Protein AF-A0A7I9A015-F1 (afdb_monomer_lite)

InterPro domains:
  IPR041519 RiboL-PSP-HEPN [PF18735] (14-167)

pLDDT: mean 86.64, std 17.75, range [42.53, 98.62]

Organism: Escherichia coli (NCBI:txid562)

Structure (mmCIF, N/CA/C/O backbone):
data_AF-A0A7I9A015-F1
#
_entry.id   AF-A0A7I9A015-F1
#
loop_
_atom_site.group_PDB
_atom_site.id
_atom_site.type_symbol
_atom_site.label_atom_id
_atom_site.label_alt_id
_atom_site.label_comp_id
_atom_site.label_asym_id
_atom_site.label_entity_id
_atom_site.label_seq_id
_atom_site.pdbx_PDB_ins_code
_atom_site.Cartn_x
_atom_site.Cartn_y
_atom_site.Cartn_z
_atom_site.occupancy
_atom_site.B_iso_or_equiv
_atom_site.auth_seq_id
_atom_site.auth_comp_id
_atom_site.auth_asym_id
_atom_site.auth_atom_id
_atom_site.pdbx_PDB_model_num
ATOM 1 N N . MET A 1 1 ? -5.055 10.927 -12.265 1.00 53.34 1 MET A N 1
ATOM 2 C CA . MET A 1 1 ? -5.965 10.014 -11.532 1.00 53.34 1 MET A CA 1
ATOM 3 C C . MET A 1 1 ? -6.222 10.608 -10.150 1.00 53.34 1 MET A C 1
ATOM 5 O O . MET A 1 1 ? -5.264 11.050 -9.531 1.00 53.34 1 MET A O 1
ATOM 9 N N . ALA A 1 2 ? -7.473 10.705 -9.689 1.00 67.75 2 ALA A N 1
ATOM 10 C CA . ALA A 1 2 ? -7.774 11.237 -8.356 1.00 67.75 2 ALA A CA 1
ATOM 11 C C . ALA A 1 2 ? -7.868 10.085 -7.348 1.00 67.75 2 ALA A C 1
ATOM 13 O O . ALA A 1 2 ? -8.692 9.187 -7.517 1.00 67.75 2 ALA A O 1
ATOM 14 N N . PHE A 1 3 ? -7.020 10.094 -6.317 1.00 80.94 3 PHE A N 1
ATOM 15 C CA . PHE A 1 3 ? -7.082 9.097 -5.253 1.00 80.94 3 PHE A CA 1
ATOM 16 C C . PHE A 1 3 ? -8.016 9.559 -4.131 1.00 80.94 3 PHE A C 1
ATOM 18 O O . PHE A 1 3 ? -7.815 10.636 -3.570 1.00 80.94 3 PHE A O 1
ATOM 25 N N . ASN A 1 4 ? -8.994 8.726 -3.770 1.00 90.56 4 ASN A N 1
ATOM 26 C CA . ASN A 1 4 ? -9.879 8.959 -2.630 1.00 90.56 4 ASN A CA 1
ATOM 27 C C . ASN A 1 4 ? -9.283 8.353 -1.348 1.00 90.56 4 ASN A C 1
ATOM 29 O O . ASN A 1 4 ? -9.811 7.381 -0.818 1.00 90.56 4 ASN A O 1
ATOM 33 N N . ILE A 1 5 ? -8.123 8.872 -0.936 1.00 95.38 5 ILE A N 1
ATOM 34 C CA . ILE A 1 5 ? -7.474 8.541 0.341 1.00 95.38 5 ILE A CA 1
ATOM 35 C C . ILE A 1 5 ? -7.550 9.775 1.237 1.00 95.38 5 ILE A C 1
ATOM 37 O O . ILE A 1 5 ? -7.219 10.877 0.784 1.00 95.38 5 ILE A O 1
ATOM 41 N N . VAL A 1 6 ? -8.006 9.593 2.474 1.00 95.81 6 VAL A N 1
ATOM 42 C CA . VAL A 1 6 ? -8.242 10.663 3.454 1.00 95.81 6 VAL A CA 1
ATOM 43 C C . VAL A 1 6 ? -7.012 10.888 4.329 1.00 95.81 6 VAL A C 1
ATOM 45 O O . VAL A 1 6 ? -6.643 12.037 4.567 1.00 95.81 6 VAL A O 1
ATOM 48 N N . ASN A 1 7 ? -6.335 9.824 4.765 1.00 97.25 7 ASN A N 1
ATOM 49 C CA . ASN A 1 7 ? -5.098 9.929 5.527 1.00 97.25 7 ASN A CA 1
ATOM 50 C C . ASN A 1 7 ? -4.017 10.638 4.692 1.00 97.25 7 ASN A C 1
ATOM 52 O O . ASN A 1 7 ? -3.531 10.117 3.684 1.00 97.25 7 ASN A O 1
ATOM 56 N N . ASN A 1 8 ? -3.625 11.836 5.133 1.00 97.12 8 ASN A N 1
ATOM 57 C CA . ASN A 1 8 ? -2.712 12.704 4.389 1.00 97.12 8 ASN A CA 1
ATOM 58 C C . ASN A 1 8 ? -1.319 12.088 4.206 1.00 97.12 8 ASN A C 1
ATOM 60 O O . ASN A 1 8 ? -0.742 12.208 3.128 1.00 97.12 8 ASN A O 1
ATOM 64 N N . ASN A 1 9 ? -0.791 11.396 5.218 1.00 97.75 9 ASN A N 1
ATOM 65 C CA . ASN A 1 9 ? 0.533 10.773 5.159 1.00 97.75 9 ASN A CA 1
ATOM 66 C C . ASN A 1 9 ? 0.570 9.660 4.099 1.00 97.75 9 ASN A C 1
ATOM 68 O O . ASN A 1 9 ? 1.441 9.641 3.225 1.00 97.75 9 ASN A O 1
ATOM 72 N N . ALA A 1 10 ? -0.427 8.774 4.120 1.00 98.00 10 ALA A N 1
ATOM 73 C CA . ALA A 1 10 ? -0.588 7.714 3.132 1.00 98.00 10 ALA A CA 1
ATOM 74 C C . ALA A 1 10 ? -0.835 8.275 1.722 1.00 98.00 10 ALA A C 1
ATOM 76 O O . ALA A 1 10 ? -0.231 7.806 0.753 1.00 98.00 10 ALA A O 1
ATOM 77 N N . LYS A 1 11 ? -1.689 9.300 1.603 1.00 98.19 11 LYS A N 1
ATOM 78 C CA . LYS A 1 11 ? -1.995 9.976 0.336 1.00 98.19 11 LYS A CA 1
ATOM 79 C C . LYS A 1 11 ? -0.752 10.611 -0.284 1.00 98.19 11 LYS A C 1
ATOM 81 O O . LYS A 1 11 ? -0.493 10.388 -1.465 1.00 98.19 11 LYS A O 1
ATOM 86 N N . ASN A 1 12 ? 0.016 11.367 0.498 1.00 98.06 12 ASN A N 1
ATOM 87 C CA . ASN A 1 12 ? 1.230 12.033 0.029 1.00 98.06 12 ASN A CA 1
ATOM 88 C C . ASN A 1 12 ? 2.269 11.006 -0.436 1.00 98.06 12 ASN A C 1
ATOM 90 O O . ASN A 1 12 ? 2.756 11.107 -1.557 1.00 98.06 12 ASN A O 1
ATOM 94 N N . SER A 1 13 ? 2.502 9.951 0.354 1.00 98.38 13 SER A N 1
ATOM 95 C CA . SER A 1 13 ? 3.422 8.866 -0.016 1.00 98.38 13 SER A CA 1
ATOM 96 C C . SER A 1 13 ? 3.039 8.188 -1.341 1.00 98.38 13 SER A C 1
ATOM 98 O O . SER A 1 13 ? 3.902 7.914 -2.179 1.00 98.38 13 SER A O 1
ATOM 100 N N . ILE A 1 14 ? 1.738 7.973 -1.577 1.00 98.56 14 ILE A N 1
ATOM 101 C CA . ILE A 1 14 ? 1.218 7.413 -2.835 1.00 98.56 14 ILE A CA 1
ATOM 102 C C . ILE A 1 14 ? 1.401 8.375 -4.008 1.00 98.56 14 ILE A C 1
ATOM 104 O O . ILE A 1 14 ? 1.831 7.944 -5.078 1.00 98.56 14 ILE A O 1
ATOM 108 N N . ILE A 1 15 ? 1.096 9.661 -3.823 1.00 98.25 15 ILE A N 1
ATOM 109 C CA . ILE A 1 15 ? 1.261 10.684 -4.863 1.00 98.25 15 ILE A CA 1
ATOM 110 C C . ILE A 1 15 ? 2.732 10.820 -5.260 1.00 98.25 15 ILE A C 1
ATOM 112 O O . ILE A 1 15 ? 3.036 10.889 -6.449 1.00 98.25 15 ILE A O 1
ATOM 116 N N . ASP A 1 16 ? 3.641 10.836 -4.290 1.00 98.44 16 ASP A N 1
ATOM 117 C CA . ASP A 1 16 ? 5.071 10.962 -4.562 1.00 98.44 16 ASP A CA 1
ATOM 118 C C . ASP A 1 16 ? 5.603 9.724 -5.285 1.00 98.44 16 ASP A C 1
ATOM 120 O O . ASP A 1 16 ? 6.266 9.848 -6.313 1.00 98.44 16 ASP A O 1
ATOM 124 N N . CYS A 1 17 ? 5.199 8.528 -4.845 1.00 98.62 17 CYS A N 1
ATOM 125 C CA . CYS A 1 17 ? 5.517 7.289 -5.548 1.00 98.62 17 CYS A CA 1
ATOM 126 C C . CYS A 1 17 ? 4.980 7.284 -6.989 1.00 98.62 17 CYS A C 1
ATOM 128 O O . CYS A 1 17 ? 5.676 6.823 -7.889 1.00 98.62 17 CYS A O 1
ATOM 130 N N . LEU A 1 18 ? 3.769 7.800 -7.233 1.00 98.38 18 LEU A N 1
ATOM 131 C CA . LEU A 1 18 ? 3.208 7.891 -8.583 1.00 98.38 18 LEU A CA 1
ATOM 132 C C . LEU A 1 18 ? 4.039 8.823 -9.475 1.00 98.38 18 LEU A C 1
ATOM 134 O O . LEU A 1 18 ? 4.402 8.431 -10.579 1.00 98.38 18 LEU A O 1
ATOM 138 N N . LYS A 1 19 ? 4.390 10.019 -8.987 1.00 98.25 19 LYS A N 1
ATOM 139 C CA . LYS A 1 19 ? 5.242 10.964 -9.730 1.00 98.25 19 LYS A CA 1
ATOM 140 C C . LYS A 1 19 ? 6.605 10.356 -10.063 1.00 98.25 19 LYS A C 1
ATOM 142 O O . LYS A 1 19 ? 7.132 10.570 -11.153 1.00 98.25 19 LYS A O 1
ATOM 147 N N . GLU A 1 20 ? 7.181 9.602 -9.127 1.00 98.31 20 GLU A N 1
ATOM 148 C CA . GLU A 1 20 ? 8.431 8.878 -9.356 1.00 98.31 20 GLU A CA 1
ATOM 149 C C . GLU A 1 20 ? 8.275 7.823 -10.460 1.00 98.31 20 GLU A C 1
ATOM 151 O O . GLU A 1 20 ? 9.116 7.762 -11.355 1.00 98.31 20 GLU A O 1
ATOM 156 N N . LEU A 1 21 ? 7.191 7.037 -10.455 1.00 98.44 21 LEU A N 1
ATOM 157 C CA . LEU A 1 21 ? 6.915 6.072 -11.524 1.00 98.44 21 LEU A CA 1
ATOM 158 C C . LEU A 1 21 ? 6.724 6.753 -12.885 1.00 98.44 21 LEU A C 1
ATOM 160 O O . LEU A 1 21 ? 7.347 6.331 -13.851 1.00 98.44 21 LEU A O 1
ATOM 164 N N . GLU A 1 22 ? 5.941 7.829 -12.965 1.00 98.00 22 GLU A N 1
ATOM 165 C CA . GLU A 1 22 ? 5.740 8.599 -14.206 1.00 98.00 22 GLU A CA 1
ATOM 166 C C . GLU A 1 22 ? 7.061 9.180 -14.747 1.00 98.00 22 GLU A C 1
ATOM 168 O O . GLU A 1 22 ? 7.267 9.288 -15.956 1.00 98.00 22 GLU A O 1
ATOM 173 N N . SER A 1 23 ? 7.983 9.561 -13.860 1.00 97.75 23 SER A N 1
ATOM 174 C CA . SER A 1 23 ? 9.328 10.002 -14.246 1.00 97.75 23 SER A CA 1
ATOM 175 C C . SER A 1 23 ? 10.167 8.844 -14.796 1.00 97.75 23 SER A C 1
ATOM 177 O O . SER A 1 23 ? 10.809 8.975 -15.839 1.00 97.75 23 SER A O 1
ATOM 179 N N . ILE A 1 24 ? 10.127 7.686 -14.129 1.00 97.06 24 ILE A N 1
ATOM 180 C CA . ILE A 1 24 ? 10.839 6.476 -14.557 1.00 97.06 24 ILE A CA 1
ATOM 181 C C . ILE A 1 24 ? 10.333 5.986 -15.916 1.00 97.06 24 ILE A C 1
ATOM 183 O O . ILE A 1 24 ? 11.145 5.610 -16.758 1.00 97.06 24 ILE A O 1
ATOM 187 N N . GLU A 1 25 ? 9.024 6.021 -16.147 1.00 96.44 25 GLU A N 1
ATOM 188 C CA . GLU A 1 25 ? 8.410 5.653 -17.424 1.00 96.44 25 GLU A CA 1
ATOM 189 C C . GLU A 1 25 ? 9.024 6.456 -18.580 1.00 96.44 25 GLU A C 1
ATOM 191 O O . GLU A 1 25 ? 9.577 5.876 -19.515 1.00 96.44 25 GLU A O 1
ATOM 196 N N . LYS A 1 26 ? 9.088 7.786 -18.437 1.00 95.38 26 LYS A N 1
ATOM 197 C CA . LYS A 1 26 ? 9.716 8.686 -19.421 1.00 95.38 26 LYS A CA 1
ATOM 198 C C . LYS A 1 26 ? 11.202 8.388 -19.638 1.00 95.38 26 LYS A C 1
ATOM 200 O O . LYS A 1 26 ? 11.704 8.475 -20.763 1.00 95.38 26 LYS A O 1
ATOM 205 N N . MET A 1 27 ? 11.932 8.034 -18.575 1.00 94.44 27 MET A N 1
ATOM 206 C CA . MET A 1 27 ? 13.343 7.635 -18.681 1.00 94.44 27 MET A CA 1
ATOM 207 C C . MET A 1 27 ? 13.506 6.327 -19.464 1.00 94.44 27 MET A C 1
ATOM 209 O O . MET A 1 27 ? 14.434 6.208 -20.269 1.00 94.44 27 MET A O 1
ATOM 213 N N . ILE A 1 28 ? 12.616 5.354 -19.249 1.00 93.69 28 ILE A N 1
ATOM 214 C CA . ILE A 1 28 ? 12.611 4.067 -19.956 1.00 93.69 28 ILE A CA 1
ATOM 215 C C . ILE A 1 28 ? 12.301 4.274 -21.441 1.00 93.69 28 ILE A C 1
ATOM 217 O O . ILE A 1 28 ? 13.031 3.751 -22.286 1.00 93.69 28 ILE A O 1
ATOM 221 N N . GLU A 1 29 ? 11.280 5.073 -21.759 1.00 91.88 29 GLU A N 1
ATOM 222 C CA . GLU A 1 29 ? 10.913 5.430 -23.136 1.00 91.88 29 GLU A CA 1
ATOM 223 C C . GLU A 1 29 ? 12.080 6.089 -23.881 1.00 91.88 29 GLU A C 1
ATOM 225 O O . GLU A 1 29 ? 12.366 5.740 -25.025 1.00 91.88 29 GLU A O 1
ATOM 230 N N . SER A 1 30 ? 12.814 6.978 -23.203 1.00 89.88 30 SER A N 1
ATOM 231 C CA . SER A 1 30 ? 13.965 7.685 -23.779 1.00 89.88 30 SER A CA 1
ATOM 232 C C . SER A 1 30 ? 15.213 6.805 -23.945 1.00 89.88 30 SER A C 1
ATOM 234 O O . SER A 1 30 ? 16.023 7.049 -24.836 1.00 89.88 30 SER A O 1
ATOM 236 N N . SER A 1 31 ? 15.404 5.796 -23.087 1.00 82.94 31 SER A N 1
ATOM 237 C CA . SER A 1 31 ? 16.626 4.969 -23.060 1.00 82.94 31 SER A CA 1
ATOM 238 C C . SER A 1 31 ? 16.560 3.738 -23.971 1.00 82.94 31 SER A C 1
ATOM 240 O O . SER A 1 31 ? 17.590 3.135 -24.266 1.00 82.94 31 SER A O 1
ATOM 242 N N . GLY A 1 32 ? 15.362 3.333 -24.396 1.00 76.94 32 GLY A N 1
ATOM 243 C CA . GLY A 1 32 ? 15.125 2.077 -25.104 1.00 76.94 32 GLY A CA 1
ATOM 244 C C . GLY A 1 32 ? 14.979 0.876 -24.145 1.00 76.94 32 GLY A C 1
ATOM 245 O O . GLY A 1 32 ? 15.756 0.726 -23.194 1.00 76.94 32 GLY A O 1
ATOM 246 N N . PRO A 1 33 ? 14.013 -0.032 -24.393 1.00 69.75 33 PRO A N 1
ATOM 247 C CA . PRO A 1 33 ? 13.521 -1.007 -23.407 1.00 69.75 33 PRO A CA 1
ATOM 248 C C . PRO A 1 33 ? 14.510 -2.126 -23.043 1.00 69.75 33 PRO A C 1
ATOM 250 O O . PRO A 1 33 ? 14.330 -2.811 -22.038 1.00 69.75 33 PRO A O 1
ATOM 253 N N . THR A 1 34 ? 15.553 -2.345 -23.846 1.00 74.75 34 THR A N 1
ATOM 254 C CA . THR A 1 34 ? 16.508 -3.456 -23.676 1.00 74.75 34 THR A CA 1
ATOM 255 C C . THR A 1 34 ? 17.760 -3.075 -22.888 1.00 74.75 34 THR A C 1
ATOM 257 O O . THR A 1 34 ? 18.610 -3.927 -22.618 1.00 74.75 34 THR A O 1
ATOM 260 N N . THR A 1 35 ? 17.888 -1.808 -22.497 1.00 84.19 35 THR A N 1
ATOM 261 C CA . THR A 1 35 ? 19.073 -1.313 -21.799 1.00 84.19 35 THR A CA 1
ATOM 262 C C . THR A 1 35 ? 19.134 -1.806 -20.352 1.00 84.19 35 THR A C 1
ATOM 264 O O . THR A 1 35 ? 18.125 -2.015 -19.676 1.00 84.19 35 THR A O 1
ATOM 267 N N . THR A 1 36 ? 20.349 -1.985 -19.828 1.00 87.44 36 THR A N 1
ATOM 268 C CA . THR A 1 36 ? 20.557 -2.417 -18.434 1.00 87.44 36 THR A CA 1
ATOM 269 C C . THR A 1 36 ? 19.952 -1.433 -17.430 1.00 87.44 36 THR A C 1
ATOM 271 O O . THR A 1 36 ? 19.498 -1.855 -16.366 1.00 87.44 36 THR A O 1
ATOM 274 N N . ILE A 1 37 ? 19.872 -0.143 -17.780 1.00 89.94 37 ILE A N 1
ATOM 275 C CA . ILE A 1 37 ? 19.255 0.875 -16.927 1.00 89.94 37 ILE A CA 1
ATOM 276 C C . ILE A 1 37 ? 17.769 0.584 -16.673 1.00 89.94 37 ILE A C 1
ATOM 278 O O . ILE A 1 37 ? 17.330 0.684 -15.530 1.00 89.94 37 ILE A O 1
ATOM 282 N N . VAL A 1 38 ? 17.025 0.087 -17.671 1.00 91.75 38 VAL A N 1
ATOM 283 C CA . VAL A 1 38 ? 15.613 -0.312 -17.509 1.00 91.75 38 VAL A CA 1
ATOM 284 C C . VAL A 1 38 ? 15.475 -1.399 -16.445 1.00 91.75 38 VAL A C 1
ATOM 286 O O . VAL A 1 38 ? 14.555 -1.348 -15.632 1.00 91.75 38 VAL A O 1
ATOM 289 N N . LYS A 1 39 ? 16.418 -2.350 -16.373 1.00 91.50 39 LYS A N 1
ATOM 290 C CA . LYS A 1 39 ? 16.404 -3.405 -15.344 1.00 91.50 39 LYS A CA 1
ATOM 291 C C . LYS A 1 39 ? 16.586 -2.832 -13.939 1.00 91.50 39 LYS A C 1
ATOM 293 O O . LYS A 1 39 ? 15.920 -3.287 -13.011 1.00 91.50 39 LYS A O 1
ATOM 298 N N . TYR A 1 40 ? 17.476 -1.856 -13.767 1.00 93.75 40 TYR A N 1
ATOM 299 C CA . TYR A 1 40 ? 17.694 -1.210 -12.469 1.00 93.75 40 TYR A CA 1
ATOM 300 C C . TYR A 1 40 ? 16.500 -0.360 -12.049 1.00 93.75 40 TYR A C 1
ATOM 302 O O . TYR A 1 40 ? 16.039 -0.499 -10.919 1.00 93.75 40 TYR A O 1
ATOM 310 N N . LEU A 1 41 ? 15.952 0.429 -12.972 1.00 95.81 41 LEU A N 1
ATOM 311 C CA . LEU A 1 41 ? 14.752 1.225 -12.734 1.00 95.81 41 LEU A CA 1
ATOM 312 C C . LEU A 1 41 ? 13.552 0.338 -12.383 1.00 95.81 41 LEU A C 1
ATOM 314 O O . LEU A 1 41 ? 12.892 0.575 -11.382 1.00 95.81 41 LEU A O 1
ATOM 318 N N . THR A 1 42 ? 13.350 -0.761 -13.114 1.00 95.25 42 THR A N 1
ATOM 319 C CA . THR A 1 42 ? 12.300 -1.753 -12.825 1.00 95.25 42 THR A CA 1
ATOM 320 C C . THR A 1 42 ? 12.447 -2.329 -11.410 1.00 95.25 42 THR A C 1
ATOM 322 O O . THR A 1 42 ? 11.481 -2.380 -10.653 1.00 95.25 42 THR A O 1
ATOM 325 N N . ARG A 1 43 ? 13.661 -2.729 -11.006 1.00 95.50 43 ARG A N 1
ATOM 326 C CA . ARG A 1 43 ? 13.928 -3.266 -9.656 1.00 95.50 43 ARG A CA 1
ATOM 327 C C . ARG A 1 43 ? 13.713 -2.227 -8.559 1.00 95.50 43 ARG A C 1
ATOM 329 O O . ARG A 1 43 ? 13.150 -2.552 -7.516 1.00 95.50 43 ARG A O 1
ATOM 336 N N . TYR A 1 44 ? 14.126 -0.987 -8.804 1.00 97.06 44 TYR A N 1
ATOM 337 C CA . TYR A 1 44 ? 13.841 0.131 -7.915 1.00 97.06 44 TYR A CA 1
ATOM 338 C C . TYR A 1 44 ? 12.329 0.330 -7.752 1.00 97.06 44 TYR A C 1
ATOM 340 O O . TYR A 1 44 ? 11.841 0.370 -6.623 1.00 97.06 44 TYR A O 1
ATOM 348 N N . SER A 1 45 ? 11.577 0.350 -8.857 1.00 98.25 45 SER A N 1
ATOM 349 C CA . SER A 1 45 ? 10.120 0.497 -8.844 1.00 98.25 45 SER A CA 1
ATOM 350 C C . SER A 1 45 ? 9.431 -0.597 -8.032 1.00 98.25 45 SER A C 1
ATOM 352 O O . SER A 1 45 ? 8.491 -0.283 -7.309 1.00 98.25 45 SER A O 1
ATOM 354 N N . ILE A 1 46 ? 9.911 -1.850 -8.063 1.00 97.75 46 ILE A N 1
ATOM 355 C CA . ILE A 1 46 ? 9.387 -2.934 -7.205 1.00 97.75 46 ILE A CA 1
ATOM 356 C C . ILE A 1 46 ? 9.487 -2.553 -5.725 1.00 97.75 46 ILE A C 1
ATOM 358 O O . ILE A 1 46 ? 8.497 -2.625 -4.998 1.00 97.75 46 ILE A O 1
ATOM 362 N N . ILE A 1 47 ? 10.678 -2.155 -5.269 1.00 97.50 47 ILE A N 1
ATOM 363 C CA . ILE A 1 47 ? 10.902 -1.806 -3.861 1.00 97.50 47 ILE A CA 1
ATOM 364 C C . ILE A 1 47 ? 10.105 -0.562 -3.483 1.00 97.50 47 ILE A C 1
ATOM 366 O O . ILE A 1 47 ? 9.420 -0.567 -2.459 1.00 97.50 47 ILE A O 1
ATOM 370 N N . ARG A 1 48 ? 10.152 0.476 -4.325 1.00 98.31 48 ARG A N 1
ATOM 371 C CA . ARG A 1 48 ? 9.493 1.756 -4.069 1.00 98.31 48 ARG A CA 1
ATOM 372 C C . ARG A 1 48 ? 7.984 1.588 -3.926 1.00 98.31 48 ARG A C 1
ATOM 374 O O . ARG A 1 48 ? 7.424 2.033 -2.930 1.00 98.31 48 ARG A O 1
ATOM 381 N N . THR A 1 49 ? 7.343 0.895 -4.865 1.00 98.38 49 THR A N 1
ATOM 382 C CA . THR A 1 49 ? 5.889 0.668 -4.848 1.00 98.38 49 THR A CA 1
ATOM 383 C C . THR A 1 49 ? 5.456 -0.221 -3.689 1.00 98.38 49 THR A C 1
ATOM 385 O O . THR A 1 49 ? 4.513 0.130 -2.983 1.00 98.38 49 THR A O 1
ATOM 388 N N . CYS A 1 50 ? 6.161 -1.324 -3.416 1.00 97.19 50 CYS A N 1
ATOM 389 C CA . CYS A 1 50 ? 5.828 -2.185 -2.279 1.00 97.19 50 CYS A CA 1
ATOM 390 C C . CYS A 1 50 ? 5.972 -1.463 -0.939 1.00 97.19 50 CYS A C 1
ATOM 392 O O . CYS A 1 50 ? 5.101 -1.595 -0.082 1.00 97.19 50 CYS A O 1
ATOM 394 N N . GLY A 1 51 ? 7.059 -0.703 -0.769 1.00 97.50 51 GLY A N 1
ATOM 395 C CA . GLY A 1 51 ? 7.289 0.105 0.425 1.00 97.50 51 GLY A CA 1
ATOM 396 C C . GLY A 1 51 ? 6.182 1.137 0.627 1.00 97.50 51 GLY A C 1
ATOM 397 O O . GLY A 1 51 ? 5.670 1.260 1.734 1.00 97.50 51 GLY A O 1
ATOM 398 N N . THR A 1 52 ? 5.742 1.803 -0.446 1.00 98.50 52 THR A N 1
ATOM 399 C CA . THR A 1 52 ? 4.610 2.741 -0.403 1.00 98.50 52 THR A CA 1
ATOM 400 C C . THR A 1 52 ? 3.313 2.062 0.023 1.00 98.50 52 THR A C 1
ATOM 402 O O . THR A 1 52 ? 2.651 2.556 0.929 1.00 98.50 52 THR A O 1
ATOM 405 N N . ILE A 1 53 ? 2.938 0.927 -0.583 1.00 98.50 53 ILE A N 1
ATOM 406 C CA . ILE A 1 53 ? 1.688 0.235 -0.219 1.00 98.50 53 ILE A CA 1
ATOM 407 C C . ILE A 1 53 ? 1.740 -0.252 1.235 1.00 98.50 53 ILE A C 1
ATOM 409 O O . ILE A 1 53 ? 0.754 -0.114 1.956 1.00 98.50 53 ILE A O 1
ATOM 413 N N . GLU A 1 54 ? 2.881 -0.783 1.688 1.00 98.12 54 GLU A N 1
ATOM 414 C CA . GLU A 1 54 ? 3.061 -1.226 3.075 1.00 98.12 54 GLU A CA 1
ATOM 415 C C . GLU A 1 54 ? 2.979 -0.057 4.063 1.00 98.12 54 GLU A C 1
ATOM 417 O O . GLU A 1 54 ? 2.258 -0.144 5.059 1.00 98.12 54 GLU A O 1
ATOM 422 N N . TYR A 1 55 ? 3.660 1.048 3.759 1.00 98.12 55 TYR A N 1
ATOM 423 C CA . TYR A 1 55 ? 3.606 2.268 4.553 1.00 98.12 55 TYR A CA 1
ATOM 424 C C . TYR A 1 55 ? 2.183 2.820 4.634 1.00 98.12 55 TYR A C 1
ATOM 426 O O . TYR A 1 55 ? 1.700 3.080 5.732 1.00 98.12 55 TYR A O 1
ATOM 434 N N . SER A 1 56 ? 1.484 2.951 3.504 1.00 98.31 56 SER A N 1
ATOM 435 C CA . SER A 1 56 ? 0.128 3.502 3.463 1.00 98.31 56 SER A CA 1
ATOM 436 C C . SER A 1 56 ? -0.868 2.621 4.213 1.00 98.31 56 SER A C 1
ATOM 438 O O . SER A 1 56 ? -1.657 3.135 4.999 1.00 98.31 56 SER A O 1
ATOM 440 N N . PHE A 1 57 ? -0.787 1.297 4.043 1.00 97.94 57 PHE A N 1
ATOM 441 C CA . PHE A 1 57 ? -1.578 0.330 4.807 1.00 97.94 57 PHE A CA 1
ATOM 442 C C . PHE A 1 57 ? -1.423 0.525 6.322 1.00 97.94 57 PHE A C 1
ATOM 444 O O . PHE A 1 57 ? -2.415 0.695 7.033 1.00 97.94 57 PHE A O 1
ATOM 451 N N . LYS A 1 58 ? -0.176 0.521 6.806 1.00 97.56 58 LYS A N 1
ATOM 452 C CA . LYS A 1 58 ? 0.133 0.639 8.236 1.00 97.56 58 LYS A CA 1
ATOM 453 C C . LYS A 1 58 ? -0.210 2.015 8.792 1.00 97.56 58 LYS A C 1
ATOM 455 O O . LYS A 1 58 ? -0.697 2.115 9.912 1.00 97.56 58 LYS A O 1
ATOM 460 N N . THR A 1 59 ? 0.030 3.060 8.013 1.00 97.94 59 THR A N 1
ATOM 461 C CA . THR A 1 59 ? -0.242 4.444 8.405 1.00 97.94 59 THR A CA 1
ATOM 462 C C . THR A 1 59 ? -1.739 4.683 8.554 1.00 97.94 59 THR A C 1
ATOM 464 O O . THR A 1 59 ? -2.161 5.176 9.589 1.00 97.94 59 THR A O 1
ATOM 467 N N . ILE A 1 60 ? -2.562 4.244 7.593 1.00 97.75 60 ILE A N 1
ATOM 468 C CA . ILE A 1 60 ? -4.023 4.408 7.673 1.00 97.75 60 ILE A CA 1
ATOM 469 C C . ILE A 1 60 ? -4.597 3.715 8.911 1.00 97.75 60 ILE A C 1
ATOM 471 O O . ILE A 1 60 ? -5.354 4.334 9.653 1.00 97.75 60 ILE A O 1
ATOM 475 N N . ILE A 1 61 ? -4.235 2.448 9.149 1.00 95.62 61 ILE A N 1
ATOM 476 C CA . ILE A 1 61 ? -4.783 1.696 10.289 1.00 95.62 61 ILE A CA 1
ATOM 477 C C . ILE A 1 61 ? -4.295 2.265 11.631 1.00 95.62 61 ILE A C 1
ATOM 479 O O . ILE A 1 61 ? -5.050 2.275 12.595 1.00 95.62 61 ILE A O 1
ATOM 483 N N . SER A 1 62 ? -3.047 2.742 11.696 1.00 96.62 62 SER A N 1
ATOM 484 C CA . SER A 1 62 ? -2.443 3.191 12.956 1.00 96.62 62 SER A CA 1
ATOM 485 C C . SER A 1 62 ? -2.806 4.632 13.300 1.00 96.62 62 SER A C 1
ATOM 487 O O . SER A 1 62 ? -2.969 4.941 14.470 1.00 96.62 62 SER A O 1
ATOM 489 N N . ASP A 1 63 ? -2.941 5.517 12.311 1.00 96.81 63 ASP A N 1
ATOM 490 C CA . ASP A 1 63 ? -3.266 6.932 12.538 1.00 96.81 63 ASP A CA 1
ATOM 491 C C . ASP A 1 63 ? -4.752 7.145 12.875 1.00 96.81 63 ASP A C 1
ATOM 493 O O . ASP A 1 63 ? -5.129 8.204 13.381 1.00 96.81 63 ASP A O 1
ATOM 497 N N . HIS A 1 64 ? -5.619 6.168 12.586 1.00 95.19 64 HIS A N 1
ATOM 498 C CA . HIS A 1 64 ? -7.059 6.307 12.799 1.00 95.19 64 HIS A CA 1
ATOM 499 C C . HIS A 1 64 ? -7.380 6.542 14.279 1.00 95.19 64 HIS A C 1
ATOM 501 O O . HIS A 1 64 ? -7.228 5.646 15.107 1.00 95.19 64 HIS A O 1
ATOM 507 N N . LYS A 1 65 ? -7.826 7.765 14.603 1.00 91.88 65 LYS A N 1
ATOM 508 C CA . LYS A 1 65 ? -8.133 8.234 15.971 1.00 91.88 65 LYS A CA 1
ATOM 509 C C . LYS A 1 65 ? -6.971 8.101 16.964 1.00 91.88 65 LYS A C 1
ATOM 511 O O . LYS A 1 65 ? -7.193 8.122 18.171 1.00 91.88 65 LYS A O 1
ATOM 516 N N . TYR A 1 66 ? -5.734 8.034 16.475 1.00 93.88 66 TYR A N 1
ATOM 517 C CA . TYR A 1 66 ? -4.547 7.796 17.298 1.00 93.88 66 TYR A CA 1
ATOM 518 C C . TYR A 1 66 ? -4.416 8.780 18.472 1.00 93.88 66 TYR A C 1
ATOM 520 O O . TYR A 1 66 ? -4.256 8.368 19.622 1.00 93.88 66 TYR A O 1
ATOM 528 N N . ASP A 1 67 ? -4.595 10.076 18.207 1.00 94.56 67 ASP A N 1
ATOM 529 C CA . ASP A 1 67 ? -4.468 11.150 19.206 1.00 94.56 67 ASP A CA 1
ATOM 530 C C . ASP A 1 67 ? -5.611 11.181 20.241 1.00 94.56 67 ASP A C 1
ATOM 532 O O . ASP A 1 67 ? -5.566 11.949 21.198 1.00 94.56 67 ASP A O 1
ATOM 536 N N . GLN A 1 68 ? -6.645 10.349 20.069 1.00 95.06 68 GLN A N 1
ATOM 537 C CA . GLN A 1 68 ? -7.772 10.228 21.004 1.00 95.06 68 GLN A CA 1
ATOM 538 C C . GLN A 1 68 ? -7.539 9.151 22.074 1.00 95.06 68 GLN A C 1
ATOM 540 O O . GLN A 1 68 ? -8.378 8.958 22.956 1.00 95.06 68 GLN A O 1
ATOM 545 N N . HIS A 1 69 ? -6.427 8.421 21.991 1.00 94.81 69 HIS A N 1
ATOM 546 C CA . HIS A 1 69 ? -6.108 7.307 22.874 1.00 94.81 69 HIS A CA 1
ATOM 547 C C . HIS A 1 69 ? -4.976 7.644 23.848 1.00 94.81 69 HIS A C 1
ATOM 549 O O . HIS A 1 69 ? -4.182 8.551 23.618 1.00 94.81 69 HIS A O 1
ATOM 555 N N . SER A 1 70 ? -4.896 6.902 24.957 1.00 97.50 70 SER A N 1
ATOM 556 C CA . SER A 1 70 ? -3.794 7.056 25.908 1.00 97.50 70 SER A CA 1
ATOM 557 C C . SER A 1 70 ? -2.473 6.565 25.311 1.00 97.50 70 SER A C 1
ATOM 559 O O . SER A 1 70 ? -2.462 5.694 24.439 1.00 97.50 70 SER A O 1
ATOM 561 N N . GLU A 1 71 ? -1.352 7.056 25.839 1.00 97.69 71 GLU A N 1
ATOM 562 C CA . GLU A 1 71 ? -0.001 6.697 25.382 1.00 97.69 71 GLU A CA 1
ATOM 563 C C . GLU A 1 71 ? 0.241 5.174 25.359 1.00 97.69 71 GLU A C 1
ATOM 565 O O . GLU A 1 71 ? 0.883 4.643 24.456 1.00 97.69 71 GLU A O 1
ATOM 570 N N . GLN A 1 72 ? -0.320 4.430 26.317 1.00 98.12 72 GLN A N 1
ATOM 571 C CA . GLN A 1 72 ? -0.181 2.970 26.373 1.00 98.12 72 GLN A CA 1
ATOM 572 C C . GLN A 1 72 ? -0.886 2.279 25.199 1.00 98.12 72 GLN A C 1
ATOM 574 O O . GLN A 1 72 ? -0.365 1.308 24.648 1.00 98.12 72 GLN A O 1
ATOM 579 N N . ILE A 1 73 ? -2.061 2.777 24.806 1.00 97.19 73 ILE A N 1
ATOM 580 C CA . ILE A 1 73 ? -2.815 2.252 23.663 1.00 97.19 73 ILE A CA 1
ATOM 581 C C . ILE A 1 73 ? -2.147 2.663 22.354 1.00 97.19 73 ILE A C 1
ATOM 583 O O . ILE A 1 73 ? -1.986 1.828 21.469 1.00 97.19 73 ILE A O 1
ATOM 587 N N . GLN A 1 74 ? -1.700 3.912 22.258 1.00 98.06 74 GLN A N 1
ATOM 588 C CA . GLN A 1 74 ? -0.896 4.414 21.146 1.00 98.06 74 GLN A CA 1
ATOM 589 C C . GLN A 1 74 ? 0.340 3.534 20.907 1.00 98.06 74 GLN A C 1
ATOM 591 O O . GLN A 1 74 ? 0.523 3.000 19.814 1.00 98.06 74 GLN A O 1
ATOM 596 N N . ARG A 1 75 ? 1.109 3.246 21.964 1.00 97.94 75 ARG A N 1
ATOM 597 C CA . ARG A 1 75 ? 2.257 2.335 21.900 1.00 97.94 75 ARG A CA 1
ATOM 598 C C . ARG A 1 75 ? 1.872 0.927 21.446 1.00 97.94 75 ARG A C 1
ATOM 600 O O . ARG A 1 75 ? 2.582 0.331 20.641 1.00 97.94 75 ARG A O 1
ATOM 607 N N . PHE A 1 76 ? 0.758 0.386 21.940 1.00 97.81 76 PHE A N 1
ATOM 608 C CA . PHE A 1 76 ? 0.265 -0.916 21.489 1.00 97.81 76 PHE A CA 1
ATOM 609 C C . PHE A 1 76 ? -0.082 -0.915 19.992 1.00 97.81 76 PHE A C 1
ATOM 611 O O . PHE A 1 76 ? 0.280 -1.856 19.286 1.00 97.81 76 PHE A O 1
ATOM 618 N N . ILE A 1 77 ? -0.758 0.130 19.501 1.00 97.50 77 ILE A N 1
ATOM 619 C CA . ILE A 1 77 ? -1.089 0.296 18.079 1.00 97.50 77 ILE A CA 1
ATOM 620 C C . ILE A 1 77 ? 0.197 0.344 17.246 1.00 97.50 77 ILE A C 1
ATOM 622 O O . ILE A 1 77 ? 0.315 -0.378 16.252 1.00 97.50 77 ILE A O 1
ATOM 626 N N . ASP A 1 78 ? 1.181 1.128 17.681 1.00 96.94 78 ASP A N 1
ATOM 627 C CA . ASP A 1 78 ? 2.464 1.256 16.998 1.00 96.94 78 ASP A CA 1
ATOM 628 C C . ASP A 1 78 ? 3.220 -0.072 16.930 1.00 96.94 78 ASP A C 1
ATOM 630 O O . ASP A 1 78 ? 3.647 -0.484 15.851 1.00 96.94 78 ASP A O 1
ATOM 634 N N . GLU A 1 79 ? 3.357 -0.783 18.050 1.00 97.00 79 GLU A N 1
ATOM 635 C CA . GLU A 1 79 ? 4.051 -2.075 18.077 1.00 97.00 79 GLU A CA 1
ATOM 636 C C . GLU A 1 79 ? 3.305 -3.142 17.259 1.00 97.00 79 GLU A C 1
ATOM 638 O O . GLU A 1 79 ? 3.927 -3.908 16.517 1.00 97.00 79 GLU A O 1
ATOM 643 N N . LYS A 1 80 ? 1.969 -3.174 17.333 1.00 95.81 80 LYS A N 1
ATOM 644 C CA . LYS A 1 80 ? 1.158 -4.183 16.639 1.00 95.81 80 LYS A CA 1
ATOM 645 C C . LYS A 1 80 ? 1.055 -3.944 15.133 1.00 95.81 80 LYS A C 1
ATOM 647 O O . LYS A 1 80 ? 0.973 -4.916 14.379 1.00 95.81 80 LYS A O 1
ATOM 652 N N . PHE A 1 81 ? 1.046 -2.689 14.686 1.00 95.88 81 PHE A N 1
ATOM 653 C CA . PHE A 1 81 ? 0.762 -2.341 13.293 1.00 95.88 81 PHE A CA 1
ATOM 654 C C . PHE A 1 81 ? 1.894 -1.550 12.644 1.00 95.88 81 PHE A C 1
ATOM 656 O O . PHE A 1 81 ? 2.537 -2.082 11.732 1.00 95.88 81 PHE A O 1
ATOM 663 N N . ARG A 1 82 ? 2.170 -0.328 13.116 1.00 94.50 82 ARG A N 1
ATOM 664 C CA . ARG A 1 82 ? 3.120 0.611 12.490 1.00 94.50 82 ARG A CA 1
ATOM 665 C C . ARG A 1 82 ? 4.529 0.028 12.349 1.00 94.50 82 ARG A C 1
ATOM 667 O O . ARG A 1 82 ? 5.109 0.077 11.266 1.00 94.50 82 ARG A O 1
ATOM 674 N N . ASN A 1 83 ? 5.029 -0.591 13.414 1.00 95.06 83 ASN A N 1
ATOM 675 C CA . ASN A 1 83 ? 6.391 -1.121 13.520 1.00 95.06 83 ASN A CA 1
ATOM 676 C C . ASN A 1 83 ? 6.474 -2.630 13.242 1.00 95.06 83 ASN A C 1
ATOM 678 O O . ASN A 1 83 ? 7.557 -3.213 13.255 1.00 95.06 83 ASN A O 1
ATOM 682 N N . SER A 1 84 ? 5.337 -3.277 12.978 1.00 94.00 84 SER A N 1
ATOM 683 C CA . SER A 1 84 ? 5.287 -4.711 12.688 1.00 94.00 84 SER A CA 1
ATOM 684 C C . SER A 1 84 ? 5.920 -5.045 11.331 1.00 94.00 84 SER A C 1
ATOM 686 O O . SER A 1 84 ? 6.013 -4.204 10.441 1.00 94.00 84 SER A O 1
ATOM 688 N N . SER A 1 85 ? 6.278 -6.307 11.097 1.00 89.38 85 SER A N 1
ATOM 689 C CA . SER A 1 85 ? 6.725 -6.801 9.780 1.00 89.38 85 SER A CA 1
ATOM 690 C C . SER A 1 85 ? 5.568 -7.150 8.826 1.00 89.38 85 SER A C 1
ATOM 692 O O . SER A 1 85 ? 5.750 -7.849 7.826 1.00 89.38 85 SER A O 1
ATOM 694 N N . MET A 1 86 ? 4.349 -6.697 9.135 1.00 90.25 86 MET A N 1
ATOM 695 C CA . MET A 1 86 ? 3.142 -7.084 8.416 1.00 90.25 86 MET A CA 1
ATOM 696 C C . MET A 1 86 ? 3.083 -6.447 7.023 1.00 90.25 86 MET A C 1
ATOM 698 O O . MET A 1 86 ? 2.856 -5.248 6.881 1.00 90.25 86 MET A O 1
ATOM 702 N N . ASN A 1 87 ? 3.225 -7.268 5.981 1.00 91.00 87 ASN A N 1
ATOM 703 C CA . ASN A 1 87 ? 3.040 -6.819 4.603 1.00 91.00 87 ASN A CA 1
ATOM 704 C C . ASN A 1 87 ? 1.543 -6.694 4.237 1.00 91.00 87 ASN A C 1
ATOM 706 O O . ASN A 1 87 ? 0.707 -7.417 4.793 1.00 91.00 87 ASN A O 1
ATOM 710 N N . PRO A 1 88 ? 1.187 -5.820 3.279 1.00 90.19 88 PRO A N 1
ATOM 711 C CA . PRO A 1 88 ? -0.193 -5.592 2.871 1.00 90.19 88 PRO A CA 1
ATOM 712 C C . PRO A 1 88 ? -0.635 -6.693 1.901 1.00 90.19 88 PRO A C 1
ATOM 714 O O . PRO A 1 88 ? -0.674 -6.506 0.691 1.00 90.19 88 PRO A O 1
ATOM 717 N N . ASN A 1 89 ? -0.931 -7.885 2.408 1.00 94.94 89 ASN A N 1
ATOM 718 C CA . ASN A 1 89 ? -1.690 -8.882 1.652 1.00 94.94 89 ASN A CA 1
ATOM 719 C C . ASN A 1 89 ? -3.149 -8.897 2.133 1.00 94.94 89 ASN A C 1
ATOM 721 O O . ASN A 1 89 ? -3.451 -8.395 3.213 1.00 94.94 89 ASN A O 1
ATOM 725 N N . TYR A 1 90 ? -4.051 -9.475 1.336 1.00 96.31 90 TYR A N 1
ATOM 726 C CA . TYR A 1 90 ? -5.487 -9.489 1.637 1.00 96.31 90 TYR A CA 1
ATOM 727 C C . TYR A 1 90 ? -5.808 -10.018 3.045 1.00 96.31 90 TYR A C 1
ATOM 729 O O . TYR A 1 90 ? -6.607 -9.417 3.764 1.00 96.31 90 TYR A O 1
ATOM 737 N N . ASP A 1 91 ? -5.151 -11.103 3.461 1.00 96.88 91 ASP A N 1
ATOM 738 C CA . ASP A 1 91 ? -5.390 -11.726 4.763 1.00 96.88 91 ASP A CA 1
ATOM 739 C C . ASP A 1 91 ? -4.858 -10.859 5.904 1.00 96.88 91 ASP A C 1
ATOM 741 O O . ASP A 1 91 ? -5.518 -10.718 6.929 1.00 96.88 91 ASP A O 1
ATOM 745 N N . ASN A 1 92 ? -3.687 -10.246 5.728 1.00 97.38 92 ASN A N 1
ATOM 746 C CA . ASN A 1 92 ? -3.111 -9.324 6.704 1.00 97.38 92 ASN A CA 1
ATOM 747 C C . ASN A 1 92 ? -3.956 -8.057 6.857 1.00 97.38 92 ASN A C 1
ATOM 749 O O . ASN A 1 92 ? -4.178 -7.623 7.984 1.00 97.38 92 ASN A O 1
ATOM 753 N N . ILE A 1 93 ? -4.497 -7.516 5.761 1.00 98.06 93 ILE A N 1
ATOM 754 C CA . ILE A 1 93 ? -5.449 -6.398 5.812 1.00 98.06 93 ILE A CA 1
ATOM 755 C C . ILE A 1 93 ? -6.700 -6.814 6.598 1.00 98.06 93 ILE A C 1
ATOM 757 O O . ILE A 1 93 ? -7.087 -6.131 7.543 1.00 98.06 93 ILE A O 1
ATOM 761 N N . CYS A 1 94 ? -7.290 -7.976 6.290 1.00 98.12 94 CYS A N 1
ATOM 762 C CA . CYS A 1 94 ? -8.454 -8.491 7.019 1.00 98.12 94 CYS A CA 1
ATOM 763 C C . CYS A 1 94 ? -8.170 -8.707 8.516 1.00 98.12 94 CYS A C 1
ATOM 765 O O . CYS A 1 94 ? -9.013 -8.386 9.353 1.00 98.12 94 CYS A O 1
ATOM 767 N N . LYS A 1 95 ? -6.996 -9.252 8.859 1.00 97.44 95 LYS A N 1
ATOM 768 C CA . LYS A 1 95 ? -6.560 -9.469 10.248 1.00 97.44 95 LYS A CA 1
ATOM 769 C C . LYS A 1 95 ? -6.350 -8.154 10.991 1.00 97.44 95 LYS A C 1
ATOM 771 O O . LYS A 1 95 ? -6.711 -8.066 12.164 1.00 97.44 95 LYS A O 1
ATOM 776 N N . ALA A 1 96 ? -5.774 -7.152 10.328 1.00 97.12 96 ALA A N 1
ATOM 777 C CA . ALA A 1 96 ? -5.559 -5.838 10.915 1.00 97.12 96 ALA A CA 1
ATOM 778 C C . ALA A 1 96 ? -6.890 -5.148 11.209 1.00 97.12 96 ALA A C 1
ATOM 780 O O . ALA A 1 96 ? -7.138 -4.793 12.356 1.00 97.12 96 ALA A O 1
ATOM 781 N N . LEU A 1 97 ? -7.785 -5.075 10.219 1.00 97.44 97 LEU A N 1
ATOM 782 C CA . LEU A 1 97 ? -9.124 -4.508 10.395 1.00 97.44 97 LEU A CA 1
ATOM 783 C C . LEU A 1 97 ? -9.908 -5.236 11.494 1.00 97.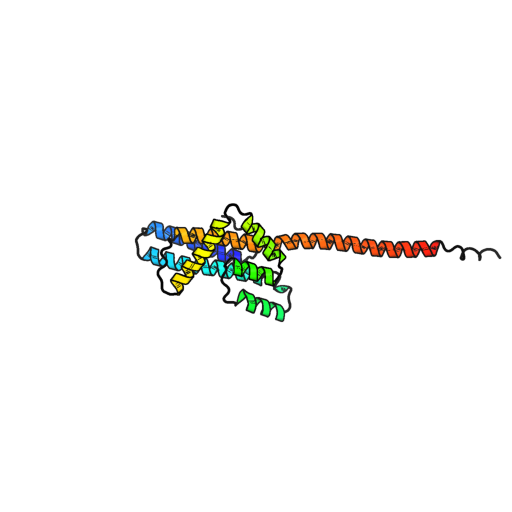44 97 LEU A C 1
ATOM 785 O O . LEU A 1 97 ? -10.391 -4.604 12.425 1.00 97.44 97 LEU A O 1
ATOM 789 N N . GLY A 1 98 ? -9.966 -6.572 11.439 1.00 97.12 98 GLY A N 1
ATOM 790 C CA . GLY A 1 98 ? -10.697 -7.381 12.420 1.00 97.12 98 GLY A CA 1
ATOM 791 C C . GLY A 1 98 ? -10.111 -7.337 13.835 1.00 97.12 98 GLY A C 1
ATOM 792 O O . GLY A 1 98 ? -10.814 -7.641 14.792 1.00 97.12 98 GLY A O 1
ATOM 793 N N . SER A 1 99 ? -8.844 -6.933 13.989 1.00 95.69 99 SER A N 1
ATOM 794 C CA . SER A 1 99 ? -8.249 -6.692 15.310 1.00 95.69 99 SER A CA 1
ATOM 795 C C . SER A 1 99 ? -8.804 -5.446 16.001 1.00 95.69 99 SER A C 1
ATOM 797 O O . SER A 1 99 ? -8.657 -5.345 17.217 1.00 95.69 99 SER A O 1
ATOM 799 N N . PHE A 1 100 ? -9.388 -4.512 15.244 1.00 94.56 100 PHE A N 1
ATOM 800 C CA . PHE A 1 100 ? -10.080 -3.335 15.769 1.00 94.56 100 PHE A CA 1
ATOM 801 C C . PHE A 1 100 ? -11.595 -3.554 15.787 1.00 94.56 100 PHE A C 1
ATOM 803 O O . PHE A 1 100 ? -12.219 -3.429 16.836 1.00 94.56 100 PHE A O 1
ATOM 810 N N . ASP A 1 101 ? -12.177 -3.916 14.641 1.00 94.75 101 ASP A N 1
ATOM 811 C CA . ASP A 1 101 ? -13.608 -4.183 14.492 1.00 94.75 101 ASP A CA 1
ATOM 812 C C . ASP A 1 101 ? -13.854 -5.177 13.341 1.00 94.75 101 ASP A C 1
ATOM 814 O O . ASP A 1 101 ? -13.458 -4.970 12.188 1.00 94.75 101 ASP A O 1
ATOM 818 N N . ASN A 1 102 ? -14.564 -6.269 13.633 1.00 96.56 102 ASN A N 1
ATOM 819 C CA . ASN A 1 102 ? -14.953 -7.252 12.621 1.00 96.56 102 ASN A CA 1
ATOM 820 C C . ASN A 1 102 ? -15.858 -6.657 11.531 1.00 96.56 102 ASN A C 1
ATOM 822 O O . ASN A 1 102 ? -15.830 -7.141 10.398 1.00 96.56 102 ASN A O 1
ATOM 826 N N . ASN A 1 103 ? -16.615 -5.598 11.824 1.00 96.56 103 ASN A N 1
ATOM 827 C CA . ASN A 1 103 ? -17.429 -4.907 10.827 1.00 96.56 103 ASN A CA 1
ATOM 828 C C . ASN A 1 103 ? -16.566 -4.195 9.782 1.00 96.56 103 ASN A C 1
ATOM 830 O O . ASN A 1 103 ? -16.905 -4.246 8.601 1.00 96.56 103 ASN A O 1
ATOM 834 N N . TRP A 1 104 ? -15.424 -3.613 10.168 1.00 97.38 104 TRP A N 1
ATOM 835 C CA . TRP A 1 104 ? -14.478 -3.029 9.206 1.00 97.38 104 TRP A CA 1
ATOM 836 C C . TRP A 1 104 ? -13.952 -4.104 8.255 1.00 97.38 104 TRP A C 1
ATOM 838 O O . TRP A 1 104 ? -13.943 -3.927 7.038 1.00 97.38 104 TRP A O 1
ATOM 848 N N . CYS A 1 105 ? -13.588 -5.267 8.804 1.00 97.94 105 CYS A N 1
ATOM 849 C CA . CYS A 1 105 ? -13.146 -6.416 8.018 1.00 97.94 105 CYS A CA 1
ATOM 850 C C . CYS A 1 105 ? -14.237 -6.910 7.055 1.00 97.94 105 CYS A C 1
ATOM 852 O O . CYS A 1 105 ? -13.961 -7.133 5.877 1.00 97.94 105 CYS A O 1
ATOM 854 N N . ASN A 1 106 ? -15.477 -7.055 7.527 1.00 97.94 106 ASN A N 1
ATOM 855 C CA . ASN A 1 106 ? -16.599 -7.497 6.697 1.00 97.94 106 ASN A CA 1
ATOM 856 C C . ASN A 1 106 ? -16.909 -6.492 5.580 1.00 97.94 106 ASN A C 1
ATOM 858 O O . ASN A 1 106 ? -16.992 -6.886 4.420 1.00 97.94 106 ASN A O 1
ATOM 862 N N . ASN A 1 107 ? -16.956 -5.196 5.895 1.00 97.75 107 ASN A N 1
ATOM 863 C CA . ASN A 1 107 ? -17.182 -4.148 4.903 1.00 97.75 107 ASN A CA 1
ATOM 864 C C . ASN A 1 107 ? -16.062 -4.113 3.848 1.00 97.75 107 ASN A C 1
ATOM 866 O O . ASN A 1 107 ? -16.328 -4.041 2.650 1.00 97.75 107 ASN A O 1
ATOM 870 N N . PHE A 1 108 ? -14.797 -4.254 4.257 1.00 98.19 108 PHE A N 1
ATOM 871 C CA . PHE A 1 108 ? -13.684 -4.386 3.315 1.00 98.19 108 PHE A 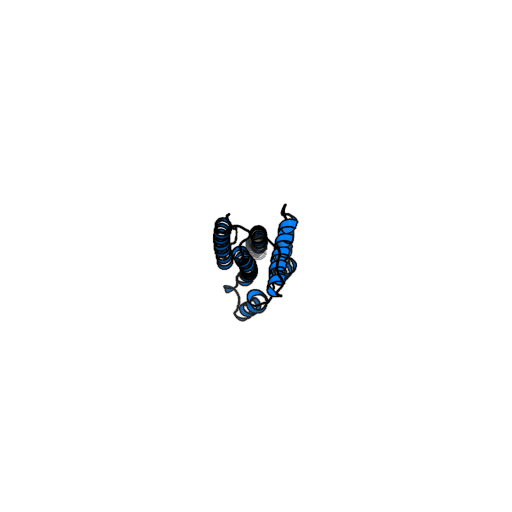CA 1
ATOM 872 C C . PHE A 1 108 ? -13.846 -5.601 2.390 1.00 98.19 108 PHE A C 1
ATOM 874 O O . PHE A 1 108 ? -13.671 -5.486 1.173 1.00 98.19 108 PHE A O 1
ATOM 881 N N . LYS A 1 109 ? -14.206 -6.765 2.947 1.00 98.44 109 LYS A N 1
ATOM 882 C CA . LYS A 1 109 ? -14.449 -7.985 2.164 1.00 98.44 109 LYS A CA 1
ATOM 883 C C . LYS A 1 109 ? -15.564 -7.777 1.144 1.00 98.44 109 LYS A C 1
ATOM 885 O O . LYS A 1 109 ? -15.372 -8.143 -0.015 1.00 98.44 109 LYS A O 1
ATOM 890 N N . ASP A 1 110 ? -16.669 -7.158 1.546 1.00 98.06 110 ASP A N 1
ATOM 891 C CA . ASP A 1 110 ? -17.803 -6.873 0.667 1.00 98.06 110 ASP A CA 1
ATOM 892 C C . ASP A 1 110 ? -17.424 -5.879 -0.435 1.00 98.06 110 ASP A C 1
ATOM 894 O O . ASP A 1 110 ? -17.699 -6.132 -1.608 1.00 98.06 110 ASP A O 1
ATOM 898 N N . LYS A 1 111 ? -16.694 -4.807 -0.105 1.00 97.19 111 LYS A N 1
ATOM 899 C CA . LYS A 1 111 ? -16.172 -3.845 -1.092 1.00 97.19 111 LYS A CA 1
ATOM 900 C C . LYS A 1 111 ? -15.260 -4.496 -2.125 1.00 97.19 111 LYS A C 1
ATOM 902 O O . LYS A 1 111 ? -15.333 -4.151 -3.300 1.00 97.19 111 LYS A O 1
ATOM 907 N N . ILE A 1 112 ? -14.394 -5.421 -1.710 1.00 97.94 112 ILE A N 1
ATOM 908 C CA . ILE A 1 112 ? -13.529 -6.154 -2.642 1.00 97.94 112 ILE A CA 1
ATOM 909 C C . ILE A 1 112 ? -14.344 -7.146 -3.467 1.00 97.94 112 ILE A C 1
ATOM 911 O O . ILE A 1 112 ? -14.124 -7.248 -4.670 1.00 97.94 112 ILE A O 1
ATOM 915 N N . LYS A 1 113 ? -15.271 -7.884 -2.852 1.00 97.62 113 LYS A N 1
ATOM 916 C CA . LYS A 1 113 ? -16.103 -8.885 -3.531 1.00 97.62 113 LYS A CA 1
ATOM 917 C C . LYS A 1 113 ? -17.007 -8.259 -4.594 1.00 97.62 113 LYS A C 1
ATOM 919 O O . LYS A 1 113 ? -17.179 -8.848 -5.655 1.00 97.62 113 LYS A O 1
ATOM 924 N N . ASN A 1 114 ? -17.561 -7.085 -4.305 1.00 97.19 114 ASN A N 1
ATOM 925 C CA . ASN A 1 114 ? -18.500 -6.387 -5.180 1.00 97.19 114 ASN A CA 1
ATOM 926 C C . ASN A 1 114 ? -17.806 -5.504 -6.233 1.00 97.19 114 ASN A C 1
ATOM 928 O O . ASN A 1 114 ? -18.485 -4.917 -7.072 1.00 97.19 114 ASN A O 1
ATOM 932 N N . ASP A 1 115 ? -16.473 -5.398 -6.212 1.00 97.00 115 ASP A N 1
ATOM 933 C CA . ASP A 1 115 ? -15.728 -4.690 -7.250 1.00 97.00 115 ASP A CA 1
ATOM 934 C C . ASP A 1 115 ? -15.692 -5.520 -8.553 1.00 97.00 115 ASP A C 1
ATOM 936 O O . ASP A 1 115 ? -15.276 -6.685 -8.514 1.00 97.00 115 ASP A O 1
ATOM 940 N N . PRO A 1 116 ? -16.060 -4.951 -9.719 1.00 97.25 116 PRO A N 1
ATOM 941 C CA . PRO A 1 116 ? -16.025 -5.660 -11.005 1.00 97.25 116 PRO A CA 1
ATOM 942 C C . PRO A 1 116 ? -14.653 -6.248 -11.371 1.00 97.25 116 PRO A C 1
ATOM 944 O O . PRO A 1 116 ? -14.563 -7.201 -12.144 1.00 97.25 116 PRO A O 1
ATOM 947 N N . HIS A 1 117 ? -13.576 -5.699 -10.809 1.00 96.94 117 HIS A N 1
ATOM 948 C CA . HIS A 1 117 ? -12.193 -6.102 -11.032 1.00 96.94 117 HIS A CA 1
ATOM 949 C C . HIS A 1 117 ? -11.583 -6.836 -9.827 1.00 96.94 117 HIS A C 1
ATOM 951 O O . HIS A 1 117 ? -10.361 -6.954 -9.745 1.00 96.94 117 HIS A O 1
ATOM 957 N N . SER A 1 118 ? -12.402 -7.376 -8.915 1.00 96.19 118 SER A N 1
ATOM 958 C CA . SER A 1 118 ? -11.970 -8.041 -7.672 1.00 96.19 118 SER A CA 1
ATOM 959 C C . SER A 1 118 ? -10.763 -8.977 -7.833 1.00 96.19 118 SER A C 1
ATOM 961 O O . SER A 1 118 ? -9.771 -8.850 -7.110 1.00 96.19 118 SER A O 1
ATOM 963 N N . ASN A 1 119 ? -10.812 -9.886 -8.815 1.00 97.31 119 ASN A N 1
ATOM 964 C CA . ASN A 1 119 ? -9.722 -10.832 -9.076 1.00 97.31 119 ASN A CA 1
ATOM 965 C C . ASN A 1 119 ? -8.432 -10.109 -9.477 1.00 97.31 119 ASN A C 1
ATOM 967 O O . ASN A 1 119 ? -7.389 -10.360 -8.880 1.00 97.31 119 ASN A O 1
ATOM 971 N N . LYS A 1 120 ? -8.525 -9.152 -10.411 1.00 97.81 120 LYS A N 1
ATOM 972 C CA . LYS A 1 120 ? -7.385 -8.346 -10.865 1.00 97.81 120 LYS A CA 1
ATOM 973 C C . LYS A 1 120 ? -6.732 -7.620 -9.693 1.00 97.81 120 LYS A C 1
ATOM 975 O O . LYS A 1 120 ? -5.527 -7.727 -9.516 1.00 97.81 120 LYS A O 1
ATOM 980 N N . LEU A 1 121 ? -7.521 -6.948 -8.852 1.00 98.00 121 LEU A N 1
ATOM 981 C CA . LEU A 1 121 ? -6.998 -6.220 -7.694 1.00 98.00 121 LEU A CA 1
ATOM 982 C C . LEU A 1 121 ? -6.195 -7.146 -6.766 1.00 98.00 121 LEU A C 1
ATOM 984 O O . LEU A 1 121 ? -5.062 -6.840 -6.384 1.00 98.00 121 LEU A O 1
ATOM 988 N N . ARG A 1 122 ? -6.767 -8.307 -6.421 1.00 97.44 122 ARG A N 1
ATOM 989 C CA . ARG A 1 122 ? -6.129 -9.285 -5.526 1.00 97.44 122 ARG A CA 1
ATOM 990 C C . ARG A 1 122 ? -4.867 -9.886 -6.143 1.00 97.44 122 ARG A C 1
ATOM 992 O O . ARG A 1 122 ? -3.861 -10.032 -5.444 1.00 97.44 122 ARG A O 1
ATOM 999 N N . ASP A 1 123 ? -4.909 -10.209 -7.430 1.00 98.06 123 ASP A N 1
ATOM 1000 C CA . ASP A 1 123 ? -3.775 -10.771 -8.158 1.00 98.06 123 ASP A CA 1
ATOM 1001 C C . ASP A 1 123 ? -2.645 -9.755 -8.324 1.00 98.06 123 ASP A C 1
ATOM 1003 O O . ASP A 1 123 ? -1.481 -10.116 -8.138 1.00 98.06 123 ASP A O 1
ATOM 1007 N N . SER A 1 124 ? -2.964 -8.485 -8.572 1.00 98.31 124 SER A N 1
ATOM 1008 C CA . SER A 1 124 ? -2.002 -7.383 -8.629 1.00 98.31 124 SER A CA 1
ATOM 1009 C C . SER A 1 124 ? -1.264 -7.205 -7.302 1.00 98.31 124 SER A C 1
ATOM 1011 O O . SER A 1 124 ? -0.033 -7.241 -7.271 1.00 98.31 124 SER A O 1
ATOM 1013 N N . LEU A 1 125 ? -1.986 -7.140 -6.177 1.00 98.12 125 LEU A N 1
ATOM 1014 C CA . LEU A 1 125 ? -1.371 -7.032 -4.846 1.00 98.12 125 LEU A CA 1
ATOM 1015 C C . LEU A 1 125 ? -0.497 -8.248 -4.505 1.00 98.12 125 LEU A C 1
ATOM 1017 O O . LEU A 1 125 ? 0.589 -8.125 -3.930 1.00 98.12 125 LEU A O 1
ATOM 1021 N N . LYS A 1 126 ? -0.957 -9.450 -4.866 1.00 97.62 126 LYS A N 1
ATOM 1022 C CA . LYS A 1 126 ? -0.193 -10.692 -4.688 1.00 97.62 126 LYS A CA 1
ATOM 1023 C C . LYS A 1 126 ? 1.069 -10.701 -5.551 1.00 97.62 126 LYS A C 1
ATOM 1025 O O . LYS A 1 126 ? 2.129 -11.109 -5.073 1.00 97.62 126 LYS A O 1
ATOM 1030 N N . SER A 1 127 ? 0.964 -10.257 -6.799 1.00 97.69 127 SER A N 1
ATOM 1031 C CA . SER A 1 127 ? 2.068 -10.219 -7.760 1.00 97.69 127 SER A CA 1
ATOM 1032 C C . SER A 1 127 ? 3.122 -9.199 -7.358 1.00 97.69 127 SER A C 1
ATOM 1034 O O . SER A 1 127 ? 4.311 -9.510 -7.403 1.00 97.69 127 SER A O 1
ATOM 1036 N N . LEU A 1 128 ? 2.697 -8.037 -6.862 1.00 96.94 128 LEU A N 1
ATOM 1037 C CA . LEU A 1 128 ? 3.584 -7.007 -6.336 1.00 96.94 128 LEU A CA 1
ATOM 1038 C C . LEU A 1 128 ? 4.393 -7.518 -5.131 1.00 96.94 128 LEU A C 1
ATOM 1040 O O . LEU A 1 128 ? 5.625 -7.477 -5.134 1.00 96.94 128 LEU A O 1
ATOM 1044 N N . ASN A 1 129 ? 3.714 -8.127 -4.151 1.00 95.62 129 ASN A N 1
ATOM 1045 C CA . ASN A 1 129 ? 4.366 -8.757 -2.999 1.00 95.62 129 ASN A CA 1
ATOM 1046 C C . ASN A 1 129 ? 5.343 -9.873 -3.411 1.00 95.62 129 ASN A C 1
ATOM 1048 O O . ASN A 1 129 ? 6.434 -9.986 -2.846 1.00 95.62 129 ASN A O 1
ATOM 1052 N N . ARG A 1 130 ? 4.974 -10.697 -4.402 1.00 95.88 130 ARG A N 1
ATOM 1053 C CA . ARG A 1 130 ? 5.852 -11.748 -4.936 1.00 95.88 130 ARG A CA 1
ATOM 1054 C C . ARG A 1 130 ? 7.100 -11.153 -5.584 1.00 95.88 130 ARG A C 1
ATOM 1056 O O . ARG A 1 130 ? 8.193 -11.608 -5.265 1.00 95.88 130 ARG A O 1
ATOM 1063 N N . ALA A 1 131 ? 6.952 -10.131 -6.426 1.00 96.06 131 ALA A N 1
ATOM 1064 C CA . ALA A 1 131 ? 8.071 -9.479 -7.102 1.00 96.06 131 ALA A CA 1
ATOM 1065 C C . ALA A 1 131 ? 9.092 -8.915 -6.101 1.00 96.06 131 ALA A C 1
ATOM 1067 O O . ALA A 1 131 ? 10.294 -9.133 -6.258 1.00 96.06 131 ALA A O 1
ATOM 1068 N N . ARG A 1 132 ? 8.621 -8.270 -5.024 1.00 95.56 132 ARG A N 1
ATOM 1069 C CA . ARG A 1 132 ? 9.485 -7.822 -3.921 1.00 95.56 132 ARG A CA 1
ATOM 1070 C C . ARG A 1 132 ? 10.188 -8.980 -3.236 1.00 95.56 132 ARG A C 1
ATOM 1072 O O . ARG A 1 132 ? 11.394 -8.907 -3.044 1.00 95.56 132 ARG A O 1
ATOM 1079 N N . ASN A 1 133 ? 9.448 -10.019 -2.849 1.00 94.44 133 ASN A N 1
ATOM 1080 C CA . ASN A 1 133 ? 10.024 -11.157 -2.132 1.00 94.44 133 ASN A CA 1
ATOM 1081 C C . ASN A 1 133 ? 11.089 -11.867 -2.978 1.00 94.44 133 ASN A C 1
ATOM 1083 O O . ASN A 1 133 ? 12.143 -12.223 -2.464 1.00 94.44 133 ASN A O 1
ATOM 1087 N N . ASP A 1 134 ? 10.838 -12.044 -4.275 1.00 94.94 134 ASP A N 1
ATOM 1088 C CA . ASP A 1 134 ? 11.816 -12.635 -5.183 1.00 94.94 134 ASP A CA 1
ATOM 1089 C C . ASP A 1 134 ? 13.070 -11.760 -5.289 1.00 94.94 134 ASP A C 1
ATOM 1091 O O . ASP A 1 134 ? 14.176 -12.281 -5.153 1.00 94.94 134 ASP A O 1
ATOM 1095 N N . PHE A 1 135 ? 12.919 -10.440 -5.449 1.00 94.81 135 PHE A N 1
ATOM 1096 C CA . PHE A 1 135 ? 14.063 -9.528 -5.504 1.00 94.81 135 PHE A CA 1
ATOM 1097 C C . PHE A 1 135 ? 14.861 -9.494 -4.192 1.00 94.81 135 PHE A C 1
ATOM 1099 O O . PHE A 1 135 ? 16.083 -9.617 -4.210 1.00 94.81 135 PHE A O 1
ATOM 1106 N N . ALA A 1 136 ? 14.176 -9.384 -3.051 1.00 91.62 136 ALA A N 1
ATOM 1107 C CA . ALA A 1 136 ? 14.793 -9.327 -1.726 1.00 91.62 136 ALA A CA 1
ATOM 1108 C C . ALA A 1 136 ? 15.548 -10.618 -1.367 1.00 91.62 136 ALA A C 1
ATOM 1110 O O . ALA A 1 136 ? 16.544 -10.572 -0.654 1.00 91.62 136 ALA A O 1
ATOM 1111 N N . HIS A 1 137 ? 15.112 -11.765 -1.893 1.00 93.56 137 HIS A N 1
ATOM 1112 C CA . HIS A 1 137 ? 15.807 -13.045 -1.741 1.00 93.56 137 HIS A CA 1
ATOM 1113 C C . HIS A 1 137 ? 16.880 -13.293 -2.820 1.00 93.56 137 HIS A C 1
ATOM 1115 O O . HIS A 1 137 ? 17.333 -14.424 -2.985 1.00 93.56 137 HIS A O 1
ATOM 1121 N N . GLY A 1 138 ? 17.278 -12.267 -3.580 1.00 92.44 138 GLY A N 1
ATOM 1122 C CA . GLY A 1 138 ? 18.363 -12.346 -4.563 1.00 92.44 138 GLY A CA 1
ATOM 1123 C C . GLY A 1 138 ? 17.989 -13.009 -5.892 1.00 92.44 138 GLY A C 1
ATOM 1124 O O . GLY A 1 138 ? 18.864 -13.249 -6.725 1.00 92.44 138 GLY A O 1
ATOM 1125 N N . LYS A 1 139 ? 16.705 -13.298 -6.132 1.00 92.88 139 LYS A N 1
ATOM 1126 C CA . LYS A 1 139 ? 16.240 -13.767 -7.442 1.00 92.88 139 LYS A CA 1
ATOM 1127 C C . LYS A 1 139 ? 16.097 -12.585 -8.404 1.00 92.88 139 LYS A C 1
ATOM 1129 O O . LYS A 1 139 ? 16.166 -11.419 -8.021 1.00 92.88 139 LYS A O 1
ATOM 1134 N N . SER A 1 140 ? 15.872 -12.889 -9.679 1.00 86.69 140 SER A N 1
ATOM 1135 C CA . SER A 1 140 ? 15.595 -11.882 -10.708 1.00 86.69 140 SER A CA 1
ATOM 1136 C C . SER A 1 140 ? 14.111 -11.894 -11.077 1.00 86.69 140 SER A C 1
ATOM 1138 O O . SER A 1 140 ? 13.710 -12.755 -11.860 1.00 86.69 140 SER A O 1
ATOM 1140 N N . PRO A 1 141 ? 13.290 -10.965 -10.548 1.00 87.69 141 PRO A N 1
ATOM 1141 C CA . PRO A 1 141 ? 11.918 -10.804 -11.013 1.00 87.69 141 PRO A CA 1
ATOM 1142 C C . PRO A 1 141 ? 11.894 -10.540 -12.519 1.00 87.69 141 PRO A C 1
ATOM 1144 O O . PRO A 1 141 ? 12.677 -9.735 -13.024 1.00 87.69 141 PRO A O 1
ATOM 1147 N N . THR A 1 142 ? 10.985 -11.206 -13.226 1.00 87.56 142 THR A N 1
ATOM 1148 C CA . THR A 1 142 ? 10.809 -11.076 -14.683 1.00 87.56 142 THR A CA 1
ATOM 1149 C C . THR A 1 142 ? 9.682 -10.116 -15.064 1.00 87.56 142 THR A C 1
ATOM 1151 O O . THR A 1 142 ? 9.363 -9.972 -16.241 1.00 87.56 142 THR A O 1
ATOM 1154 N N . VAL A 1 143 ? 9.051 -9.483 -14.074 1.00 93.75 143 VAL A N 1
ATOM 1155 C CA . VAL A 1 143 ? 7.965 -8.521 -14.275 1.00 93.75 143 VAL A CA 1
ATOM 1156 C C . VAL A 1 143 ? 8.492 -7.261 -14.972 1.00 93.75 143 VAL A C 1
ATOM 1158 O O . VAL A 1 143 ? 9.571 -6.770 -14.642 1.00 93.75 143 VAL A O 1
ATOM 1161 N N . SER A 1 144 ? 7.742 -6.752 -15.952 1.00 94.94 144 SER A N 1
ATOM 1162 C CA . SER A 1 144 ? 8.079 -5.504 -16.642 1.00 94.94 144 SER A CA 1
ATOM 1163 C C . SER A 1 144 ? 7.732 -4.282 -15.789 1.00 94.94 144 SER A C 1
ATOM 1165 O O . SER A 1 144 ? 6.908 -4.361 -14.876 1.00 94.94 144 SER A O 1
ATOM 1167 N N . PHE A 1 145 ? 8.323 -3.132 -16.123 1.00 96.19 145 PHE A N 1
ATOM 1168 C CA . PHE A 1 145 ? 7.974 -1.857 -15.497 1.00 96.19 145 PHE A CA 1
ATOM 1169 C C . PHE A 1 145 ? 6.468 -1.557 -15.588 1.00 96.19 145 PHE A C 1
ATOM 1171 O O . PHE A 1 145 ? 5.860 -1.255 -14.564 1.00 96.19 145 PHE A O 1
ATOM 1178 N N . GLN A 1 146 ? 5.854 -1.732 -16.767 1.00 96.75 146 GLN A N 1
ATOM 1179 C CA . GLN A 1 146 ? 4.421 -1.477 -16.954 1.00 96.75 146 GLN A CA 1
ATOM 1180 C C . GLN A 1 146 ? 3.560 -2.304 -15.996 1.00 96.75 146 GLN A C 1
ATOM 1182 O O . GLN A 1 146 ? 2.673 -1.770 -15.341 1.00 96.75 146 GLN A O 1
ATOM 1187 N N . TYR A 1 147 ? 3.860 -3.598 -15.843 1.00 97.94 147 TYR A N 1
ATOM 1188 C CA . TYR A 1 147 ? 3.118 -4.435 -14.904 1.00 97.94 147 TYR A CA 1
ATOM 1189 C C . TYR A 1 147 ? 3.305 -3.983 -13.452 1.00 97.94 147 TYR A C 1
ATOM 1191 O O . TYR A 1 147 ? 2.353 -4.040 -12.685 1.00 97.94 147 TYR A O 1
ATOM 1199 N N . ILE 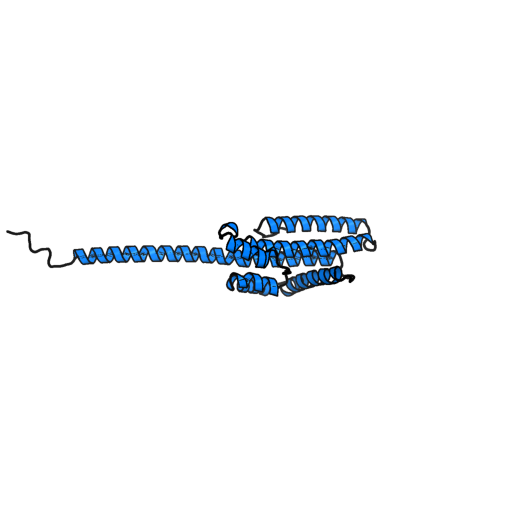A 1 148 ? 4.491 -3.509 -13.053 1.00 98.19 148 ILE A N 1
ATOM 1200 C CA . ILE A 1 148 ? 4.693 -2.946 -11.705 1.00 98.19 148 ILE A CA 1
ATOM 1201 C C . ILE A 1 148 ? 3.843 -1.689 -11.509 1.00 98.19 148 ILE A C 1
ATOM 1203 O O . ILE A 1 148 ? 3.236 -1.537 -10.449 1.00 98.19 148 ILE A O 1
ATOM 1207 N N . PHE A 1 149 ? 3.784 -0.814 -12.517 1.00 98.44 149 PHE A N 1
ATOM 1208 C CA . PHE A 1 149 ? 2.934 0.374 -12.499 1.00 98.44 149 PHE A CA 1
ATOM 1209 C C . PHE A 1 149 ? 1.465 -0.026 -12.313 1.00 98.44 149 PHE A C 1
ATOM 1211 O O . PHE A 1 149 ? 0.813 0.429 -11.372 1.00 98.44 149 PHE A O 1
ATOM 1218 N N . ASP A 1 150 ? 0.962 -0.941 -13.142 1.00 98.31 150 ASP A N 1
ATOM 1219 C CA . ASP A 1 150 ? -0.424 -1.412 -13.081 1.00 98.31 150 ASP A CA 1
ATOM 1220 C C . ASP A 1 150 ? -0.734 -2.068 -11.727 1.00 98.31 150 ASP A C 1
ATOM 1222 O O . ASP A 1 150 ? -1.758 -1.776 -11.101 1.00 98.31 150 ASP A O 1
ATOM 1226 N N . TYR A 1 151 ? 0.182 -2.904 -11.223 1.00 98.44 151 TYR A N 1
ATOM 1227 C CA . TYR A 1 151 ? 0.030 -3.545 -9.920 1.00 98.44 151 TYR A CA 1
ATOM 1228 C C . TYR A 1 151 ? -0.011 -2.533 -8.781 1.00 98.44 151 TYR A C 1
ATOM 1230 O O . TYR A 1 151 ? -0.749 -2.735 -7.813 1.00 98.44 151 TYR A O 1
ATOM 1238 N N . PHE A 1 152 ? 0.767 -1.454 -8.875 1.00 98.56 152 PHE A N 1
ATOM 1239 C CA . PHE A 1 152 ? 0.744 -0.374 -7.898 1.00 98.56 152 PHE A CA 1
ATOM 1240 C C . PHE A 1 152 ? -0.611 0.338 -7.897 1.00 98.56 152 PHE A C 1
ATOM 1242 O O . PHE A 1 152 ? -1.210 0.469 -6.831 1.00 98.56 152 PHE A O 1
ATOM 1249 N N . ILE A 1 153 ? -1.138 0.715 -9.065 1.00 98.44 153 ILE A N 1
ATOM 1250 C CA . ILE A 1 153 ? -2.449 1.373 -9.181 1.00 98.44 153 ILE A CA 1
ATOM 1251 C C . ILE A 1 153 ? -3.573 0.491 -8.623 1.00 98.44 153 ILE A C 1
ATOM 1253 O O . ILE A 1 153 ? -4.370 0.948 -7.799 1.00 98.44 153 ILE A O 1
ATOM 1257 N N . ASP A 1 154 ? -3.602 -0.787 -9.001 1.00 98.19 154 ASP A N 1
ATOM 1258 C CA . ASP A 1 154 ? -4.585 -1.744 -8.485 1.00 98.19 154 ASP A CA 1
ATOM 1259 C C . ASP A 1 154 ? -4.442 -1.935 -6.958 1.00 98.19 154 ASP A C 1
ATOM 1261 O O . ASP A 1 154 ? -5.434 -2.018 -6.230 1.00 98.19 154 ASP A O 1
ATOM 1265 N N . SER A 1 155 ? -3.210 -1.946 -6.437 1.00 98.38 155 SER A N 1
ATOM 1266 C CA . SER A 1 155 ? -2.952 -2.040 -4.993 1.00 98.38 155 SER A CA 1
ATOM 1267 C C . SER A 1 155 ? -3.407 -0.785 -4.242 1.00 98.38 155 SER A C 1
ATOM 1269 O O . SER A 1 155 ? -3.986 -0.903 -3.163 1.00 98.38 155 SER A O 1
ATOM 1271 N N . VAL A 1 156 ? -3.227 0.413 -4.810 1.00 98.44 156 VAL A N 1
ATOM 1272 C CA . VAL A 1 156 ? -3.765 1.664 -4.246 1.00 98.44 156 VAL A CA 1
ATOM 1273 C C . VAL A 1 156 ? -5.294 1.613 -4.171 1.00 98.44 156 VAL A C 1
ATOM 1275 O O . VAL A 1 156 ? -5.865 2.031 -3.163 1.00 98.44 156 VAL A O 1
ATOM 1278 N N . ALA A 1 157 ? -5.969 1.036 -5.170 1.00 97.94 157 ALA A N 1
ATOM 1279 C CA . ALA A 1 157 ? -7.422 0.860 -5.132 1.00 97.94 157 ALA A CA 1
ATOM 1280 C C . ALA A 1 157 ? -7.881 -0.069 -3.989 1.00 97.94 157 ALA A C 1
ATOM 1282 O O . ALA A 1 157 ? -8.953 0.140 -3.413 1.00 97.94 157 ALA A O 1
ATOM 1283 N N . ILE A 1 158 ? -7.073 -1.067 -3.612 1.00 98.19 158 ILE A N 1
ATOM 1284 C CA . ILE A 1 158 ? -7.322 -1.879 -2.409 1.00 98.19 158 ILE A CA 1
ATOM 1285 C C . ILE A 1 158 ? -7.159 -1.038 -1.140 1.00 98.19 158 ILE A C 1
ATOM 1287 O O . ILE A 1 158 ? -8.015 -1.113 -0.260 1.00 98.19 158 ILE A O 1
ATOM 1291 N N . ILE A 1 159 ? -6.107 -0.218 -1.049 1.00 98.25 159 ILE A N 1
ATOM 1292 C CA . ILE A 1 159 ? -5.878 0.669 0.104 1.00 98.25 159 ILE A CA 1
ATOM 1293 C C . ILE A 1 159 ? -7.037 1.663 0.286 1.00 98.25 159 ILE A C 1
ATOM 1295 O O . ILE A 1 159 ? -7.503 1.861 1.404 1.00 98.25 159 ILE A O 1
ATOM 1299 N N . GLN A 1 160 ? -7.581 2.209 -0.802 1.00 97.69 160 GLN A N 1
ATOM 1300 C CA . GLN A 1 160 ? -8.779 3.061 -0.767 1.00 97.69 160 GLN A CA 1
ATOM 1301 C C . GLN A 1 160 ? -10.014 2.325 -0.236 1.00 97.69 160 GLN A C 1
ATOM 1303 O O . GLN A 1 160 ? -10.772 2.847 0.584 1.00 97.69 160 GLN A O 1
ATOM 1308 N N . LYS A 1 161 ? -10.236 1.089 -0.693 1.00 97.38 161 LYS A N 1
ATOM 1309 C CA . LYS A 1 161 ? -11.343 0.253 -0.205 1.00 97.38 161 LYS A CA 1
ATOM 1310 C C . LYS A 1 161 ? -11.183 -0.102 1.269 1.00 97.38 161 LYS A C 1
ATOM 1312 O O . LYS A 1 161 ? -12.173 -0.158 1.989 1.00 97.38 161 LYS A O 1
ATOM 1317 N N . MET A 1 162 ? -9.948 -0.312 1.716 1.00 97.25 162 MET A N 1
ATOM 1318 C CA . MET A 1 162 ? -9.638 -0.523 3.123 1.00 97.25 162 MET A CA 1
ATOM 1319 C C . MET A 1 162 ? -9.975 0.720 3.952 1.00 97.25 162 MET A C 1
ATOM 1321 O O . MET A 1 162 ? -10.729 0.606 4.910 1.00 97.25 162 MET A O 1
ATOM 1325 N N . GLU A 1 163 ? -9.491 1.904 3.582 1.00 97.50 163 GLU A N 1
ATOM 1326 C CA . GLU A 1 163 ? -9.769 3.124 4.350 1.00 97.50 163 GLU A CA 1
ATOM 1327 C C . GLU A 1 163 ? -11.265 3.470 4.367 1.00 97.50 163 GLU A C 1
ATOM 1329 O O . GLU A 1 163 ? -11.839 3.702 5.428 1.00 97.50 163 GLU A O 1
ATOM 1334 N N . SER A 1 164 ? -11.938 3.410 3.214 1.00 96.44 164 SER A N 1
ATOM 1335 C CA . SER A 1 164 ? -13.390 3.636 3.156 1.00 96.44 164 SER A CA 1
ATOM 1336 C C . SER A 1 164 ? -14.182 2.639 4.007 1.00 96.44 164 SER A C 1
ATOM 1338 O O . SER A 1 164 ? -15.221 3.005 4.552 1.00 96.44 164 SER A O 1
ATOM 1340 N N . SER A 1 165 ? -13.692 1.403 4.182 1.00 96.12 165 SER A N 1
ATOM 1341 C CA . SER A 1 165 ? -14.352 0.420 5.050 1.00 96.12 165 SER A CA 1
ATOM 1342 C C . SER A 1 165 ? -14.363 0.816 6.529 1.00 96.12 165 SER A C 1
ATOM 1344 O O . SER A 1 165 ? -15.301 0.456 7.241 1.00 96.12 165 SER A O 1
ATOM 1346 N N . ILE A 1 166 ? -13.353 1.582 6.955 1.00 94.94 166 ILE A N 1
ATOM 1347 C CA . ILE A 1 166 ? -13.220 2.141 8.304 1.00 94.94 166 ILE A CA 1
ATOM 1348 C C . ILE A 1 166 ? -14.144 3.360 8.435 1.00 94.94 166 ILE A C 1
ATOM 1350 O O . ILE A 1 166 ? -14.955 3.433 9.355 1.00 94.94 166 ILE A O 1
ATOM 1354 N N . LEU A 1 167 ? -14.070 4.293 7.480 1.00 93.94 167 LEU A N 1
ATOM 1355 C CA . LEU A 1 167 ? -14.742 5.595 7.570 1.00 93.94 167 LEU A CA 1
ATOM 1356 C C . LEU A 1 167 ? -16.272 5.526 7.414 1.00 93.94 167 LEU A C 1
ATOM 1358 O O . LEU A 1 167 ? -16.997 6.220 8.127 1.00 93.94 167 LEU A O 1
ATOM 1362 N N . GLU A 1 168 ? -16.791 4.702 6.498 1.00 88.44 168 GLU A N 1
ATOM 1363 C CA . GLU A 1 168 ? -18.234 4.665 6.200 1.00 88.44 168 GLU A CA 1
ATOM 1364 C C . GLU A 1 168 ? -19.072 4.142 7.373 1.00 88.44 168 GLU A C 1
ATOM 1366 O O . GLU A 1 168 ? -20.165 4.647 7.628 1.00 88.44 168 GLU A O 1
ATOM 1371 N N . LEU A 1 169 ? -18.551 3.167 8.124 1.00 75.81 169 LEU A N 1
ATOM 1372 C CA . LEU A 1 169 ? -19.270 2.581 9.256 1.00 75.81 169 LEU A CA 1
ATOM 1373 C C . LEU A 1 169 ? -19.389 3.555 10.435 1.00 75.81 169 LEU A C 1
ATOM 1375 O O . LEU A 1 169 ? -20.390 3.544 11.158 1.00 75.81 169 LEU A O 1
ATOM 1379 N N . GLU A 1 170 ? -18.413 4.443 10.604 1.00 71.38 170 GLU A N 1
ATOM 1380 C CA . GLU A 1 170 ? -18.435 5.461 11.655 1.00 71.38 170 GLU A CA 1
ATOM 1381 C C . GLU A 1 170 ? -19.443 6.581 11.364 1.00 71.38 170 GLU A C 1
ATOM 1383 O O . GLU A 1 170 ? -20.096 7.072 12.291 1.00 71.38 170 GLU A O 1
ATOM 1388 N N . ALA A 1 171 ? -19.661 6.919 10.089 1.00 66.81 171 ALA A N 1
ATOM 1389 C CA . ALA A 1 171 ? -20.722 7.841 9.689 1.00 66.81 171 ALA A CA 1
ATOM 1390 C C . ALA A 1 171 ? -22.118 7.282 10.034 1.00 66.81 171 ALA A C 1
ATOM 1392 O O . ALA A 1 171 ? -22.964 8.000 10.571 1.00 66.81 171 ALA A O 1
ATOM 1393 N N . THR A 1 172 ? -22.349 5.982 9.822 1.00 59.56 172 THR A N 1
ATOM 1394 C CA . THR A 1 172 ? -23.598 5.312 10.232 1.00 59.56 172 THR A CA 1
ATOM 1395 C C . THR A 1 172 ? -23.766 5.218 11.750 1.00 59.56 172 THR A C 1
ATOM 1397 O O . THR A 1 172 ? -24.861 5.465 12.254 1.00 59.56 172 THR A O 1
ATOM 1400 N N . ASN A 1 173 ? -22.700 4.930 12.503 1.00 58.66 173 ASN A N 1
ATOM 1401 C CA . ASN A 1 173 ? -22.773 4.815 13.965 1.00 58.66 173 ASN A CA 1
ATOM 1402 C C . ASN A 1 173 ? -23.009 6.165 14.660 1.00 58.66 173 ASN A C 1
ATOM 1404 O O . ASN A 1 173 ? -23.711 6.218 15.671 1.00 58.66 173 ASN A O 1
ATOM 1408 N N . THR A 1 174 ? -22.492 7.259 14.095 1.00 57.19 174 THR A N 1
ATOM 1409 C CA . THR A 1 174 ? -22.741 8.622 14.597 1.00 57.19 174 THR A CA 1
ATOM 1410 C C . THR A 1 174 ? -24.217 9.006 14.439 1.00 57.19 174 THR A C 1
ATOM 1412 O O . THR A 1 174 ? -24.828 9.515 15.378 1.00 57.19 174 THR A O 1
ATOM 1415 N N . ASN A 1 175 ? -24.833 8.661 13.301 1.00 54.19 175 ASN A N 1
ATOM 1416 C CA . ASN A 1 175 ? -26.259 8.903 13.059 1.00 54.19 175 ASN A CA 1
ATOM 1417 C C . ASN A 1 175 ? -27.168 8.073 13.985 1.00 54.19 175 ASN A C 1
ATOM 1419 O O . ASN A 1 175 ? -28.153 8.596 14.501 1.00 54.19 175 ASN A O 1
ATOM 1423 N N . ILE A 1 176 ? -26.811 6.812 14.266 1.00 55.41 176 ILE A N 1
ATOM 1424 C CA . ILE A 1 176 ? -27.564 5.960 15.205 1.00 55.41 176 ILE A CA 1
ATOM 1425 C C . ILE A 1 176 ? -27.414 6.456 16.658 1.00 55.41 176 ILE A C 1
ATOM 1427 O O . ILE A 1 176 ? -28.373 6.420 17.435 1.00 55.41 176 ILE A O 1
ATOM 1431 N N . GLY A 1 177 ? -26.227 6.941 17.040 1.00 51.31 177 GLY A N 1
ATOM 1432 C CA . GLY A 1 177 ? -25.964 7.525 18.359 1.00 51.31 177 GLY A CA 1
ATOM 1433 C C . GLY A 1 177 ? -26.806 8.773 18.643 1.00 51.31 177 GLY A C 1
ATOM 1434 O O . GLY A 1 177 ? -27.373 8.872 19.730 1.00 51.31 177 GLY A O 1
ATOM 1435 N N . LEU A 1 178 ? -26.958 9.652 17.645 1.00 49.47 178 LEU A N 1
ATOM 1436 C CA . LEU A 1 178 ? -27.826 10.837 17.701 1.00 49.47 178 LEU A CA 1
ATOM 1437 C C . LEU A 1 178 ? -29.316 10.474 17.806 1.00 49.47 178 LEU A C 1
ATOM 1439 O O . LEU A 1 178 ? -30.052 11.097 18.568 1.00 49.47 178 LEU A O 1
ATOM 1443 N N . THR A 1 179 ? -29.778 9.433 17.102 1.00 48.47 179 THR A N 1
ATOM 1444 C CA . THR A 1 179 ? -31.165 8.958 17.267 1.00 48.47 179 THR A CA 1
ATOM 1445 C C . THR A 1 179 ? -31.413 8.374 18.663 1.00 48.47 179 THR A C 1
ATOM 1447 O O . THR A 1 179 ? -32.415 8.696 19.292 1.00 48.47 179 THR A O 1
ATOM 1450 N N . LYS A 1 180 ? -30.462 7.607 19.219 1.00 50.50 180 LYS A N 1
ATOM 1451 C CA . LYS A 1 180 ? -30.595 6.999 20.557 1.00 50.50 180 LYS A CA 1
ATOM 1452 C C . LYS A 1 180 ? -30.402 7.977 21.726 1.00 50.50 180 LYS A C 1
ATOM 1454 O O . LYS A 1 180 ? -30.784 7.638 22.847 1.00 50.50 180 LYS A O 1
ATOM 1459 N N . SER A 1 181 ? -29.751 9.127 21.534 1.00 51.06 181 SER A N 1
ATOM 1460 C CA . SER A 1 181 ? -29.724 10.195 22.549 1.00 51.06 181 SER A CA 1
ATOM 1461 C C . SER A 1 181 ? -31.057 10.937 22.591 1.00 51.06 181 SER A C 1
ATOM 1463 O O . SER A 1 181 ? -31.607 11.099 23.675 1.00 51.06 181 SER A O 1
ATOM 1465 N N . ASN A 1 182 ? -31.632 11.257 21.426 1.00 52.88 182 ASN A N 1
ATOM 1466 C CA . ASN A 1 182 ? -32.944 11.908 21.340 1.00 52.88 182 ASN A CA 1
ATOM 1467 C C . ASN A 1 182 ? -34.067 11.046 21.947 1.00 52.88 182 ASN A C 1
ATOM 1469 O O . ASN A 1 182 ? -34.945 11.573 22.626 1.00 52.88 182 ASN A O 1
ATOM 1473 N N . ASP A 1 183 ? -34.012 9.722 21.774 1.00 51.84 183 ASP A N 1
ATOM 1474 C CA . ASP A 1 183 ? -34.992 8.816 22.388 1.00 51.84 183 ASP A CA 1
ATOM 1475 C C . ASP A 1 183 ? -34.844 8.725 23.918 1.00 51.84 183 ASP A C 1
ATOM 1477 O O . ASP A 1 183 ? -35.843 8.617 24.628 1.00 51.84 183 ASP A O 1
ATOM 1481 N N . ARG A 1 184 ? -33.612 8.808 24.449 1.00 52.31 184 ARG A N 1
ATOM 1482 C CA . ARG A 1 184 ? -33.360 8.744 25.901 1.00 52.31 184 ARG A CA 1
ATOM 1483 C C . ARG A 1 184 ? -33.798 10.015 26.632 1.00 52.31 184 ARG A C 1
ATOM 1485 O O . ARG A 1 184 ? -34.401 9.900 27.703 1.00 52.31 184 ARG A O 1
ATOM 1492 N N . ASP A 1 185 ? -33.571 11.185 26.037 1.00 54.59 185 ASP A N 1
ATOM 1493 C CA . ASP A 1 185 ? -33.993 12.478 26.596 1.00 54.59 185 ASP A CA 1
ATOM 1494 C C . ASP A 1 185 ? -35.528 12.627 26.623 1.00 54.59 185 ASP A C 1
ATOM 1496 O O . ASP A 1 185 ? -36.086 13.177 27.580 1.00 54.59 185 ASP A O 1
ATOM 1500 N N . ASN A 1 186 ? -36.229 12.039 25.645 1.00 55.34 186 ASN A N 1
ATOM 1501 C CA . ASN A 1 186 ? -37.694 11.970 25.642 1.00 55.34 186 ASN A CA 1
ATOM 1502 C C . ASN A 1 186 ? -38.236 11.053 26.753 1.00 55.34 186 ASN A C 1
ATOM 1504 O O . ASN A 1 186 ? -39.117 11.470 27.500 1.00 55.34 186 ASN A O 1
ATOM 1508 N N . THR A 1 187 ? -37.657 9.862 26.970 1.00 56.22 187 THR A N 1
ATOM 1509 C CA . THR A 1 187 ? -38.108 8.970 28.062 1.00 56.22 187 THR A CA 1
ATOM 1510 C C . THR A 1 187 ? -37.951 9.568 29.460 1.00 56.22 187 THR A C 1
ATOM 1512 O O . THR A 1 187 ? -38.803 9.332 30.316 1.00 56.22 187 THR A O 1
ATOM 1515 N N . PHE A 1 188 ? -36.889 10.338 29.723 1.00 53.94 188 PHE A N 1
ATOM 1516 C CA . PHE A 1 188 ? -36.707 10.972 31.034 1.00 53.94 188 PHE A CA 1
ATOM 1517 C C . PHE A 1 188 ? -37.700 12.127 31.238 1.00 53.94 188 PHE A C 1
ATOM 1519 O O . PHE A 1 188 ? -38.307 12.241 32.302 1.00 53.94 188 PHE A O 1
ATOM 1526 N N . SER A 1 189 ? -37.935 12.924 30.193 1.00 59.06 189 SER A N 1
ATOM 1527 C CA . SER A 1 189 ? -38.936 13.998 30.193 1.00 59.06 189 SER A CA 1
ATOM 1528 C C . SER A 1 189 ? -40.358 13.456 30.399 1.00 59.06 189 SER A C 1
ATOM 1530 O O . SER A 1 189 ? -41.127 14.013 31.183 1.00 59.06 189 SER A O 1
ATOM 1532 N N . ASP A 1 190 ? -40.693 12.325 29.775 1.00 56.22 190 ASP A N 1
ATOM 1533 C CA . ASP A 1 190 ? -41.997 11.667 29.909 1.00 56.22 190 ASP A CA 1
ATOM 1534 C C . ASP A 1 190 ? -42.217 11.052 31.300 1.00 56.22 190 ASP A C 1
ATOM 1536 O O . ASP A 1 190 ? -43.324 11.124 31.840 1.00 56.22 190 ASP A O 1
ATOM 1540 N N . LEU A 1 191 ? -41.166 10.513 31.931 1.00 52.09 191 LEU A N 1
ATOM 1541 C CA . LEU A 1 191 ? -41.214 10.010 33.311 1.00 52.09 191 LEU A CA 1
ATOM 1542 C C . LEU A 1 191 ? -41.423 11.140 34.332 1.00 52.09 191 LEU A C 1
ATOM 1544 O O . LEU A 1 191 ? -42.238 10.999 35.248 1.00 52.09 191 LEU A O 1
ATOM 1548 N N . VAL A 1 192 ? -40.743 12.278 34.155 1.00 57.59 192 VAL A N 1
ATOM 1549 C CA . VAL A 1 192 ? -40.899 13.458 35.025 1.00 57.59 192 VAL A CA 1
ATOM 1550 C C . VAL A 1 192 ? -42.294 14.077 34.864 1.00 57.59 192 VAL A C 1
ATOM 1552 O O . VAL A 1 192 ? -42.953 14.382 35.861 1.00 57.59 192 VAL A O 1
ATOM 1555 N N . ASN A 1 193 ? -42.799 14.171 33.631 1.00 56.28 193 ASN A N 1
ATOM 1556 C CA . ASN A 1 193 ? -44.135 14.703 33.349 1.00 56.28 193 ASN A CA 1
ATOM 1557 C C . ASN A 1 193 ? -45.266 13.791 33.862 1.00 56.28 193 ASN A C 1
ATOM 1559 O O . ASN A 1 193 ? -46.270 14.292 34.373 1.00 56.28 193 ASN A O 1
ATOM 1563 N N . ASN A 1 194 ? -45.115 12.462 33.790 1.00 54.72 194 ASN A N 1
ATOM 1564 C CA . ASN A 1 194 ? -46.094 11.530 34.369 1.00 54.72 194 ASN A CA 1
ATOM 1565 C C . ASN A 1 194 ? -46.075 11.529 35.904 1.00 54.72 194 ASN A C 1
ATOM 1567 O O . ASN A 1 194 ? -47.133 11.414 36.523 1.00 54.72 194 ASN A O 1
ATOM 1571 N N . SER A 1 195 ? -44.909 11.717 36.530 1.00 52.47 195 SER A N 1
ATOM 1572 C CA . SER A 1 195 ? -44.823 11.851 37.988 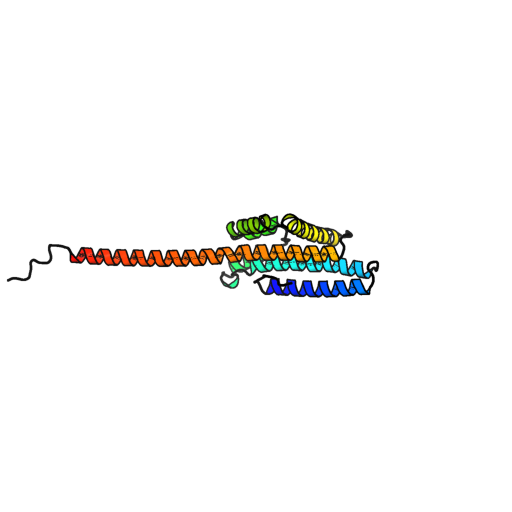1.00 52.47 195 SER A CA 1
ATOM 1573 C C . SER A 1 195 ? -45.533 13.111 38.492 1.00 52.47 195 SER A C 1
ATOM 1575 O O . SER A 1 195 ? -46.178 13.059 39.534 1.00 52.47 195 SER A O 1
ATOM 1577 N N . GLN A 1 196 ? -45.467 14.231 37.764 1.00 53.06 196 GLN A N 1
ATOM 1578 C CA . GLN A 1 196 ? -46.147 15.474 38.156 1.00 53.06 196 GLN A CA 1
ATOM 1579 C C . GLN A 1 196 ? -47.668 15.426 37.935 1.00 53.06 196 GLN A C 1
ATOM 1581 O O . GLN A 1 196 ? -48.417 15.978 38.740 1.00 53.06 196 GLN A O 1
ATOM 1586 N N . ARG A 1 197 ? -48.153 14.715 36.905 1.00 52.44 197 ARG A N 1
ATOM 1587 C CA . ARG A 1 197 ? -49.601 14.519 36.681 1.00 52.44 197 ARG A CA 1
ATOM 1588 C C . ARG A 1 197 ? -50.266 13.625 37.729 1.00 52.44 197 ARG A C 1
ATOM 1590 O O . ARG A 1 197 ? -51.435 13.838 38.033 1.00 52.44 197 ARG A O 1
ATOM 1597 N N . ASN A 1 198 ? -49.540 12.661 38.296 1.00 49.50 198 ASN A N 1
ATOM 1598 C CA . ASN A 1 198 ? -50.087 11.771 39.326 1.00 49.50 198 ASN A CA 1
ATOM 1599 C C . ASN A 1 198 ? -50.163 12.425 40.717 1.00 49.50 198 ASN A C 1
ATOM 1601 O O . ASN A 1 198 ? -50.991 12.017 41.519 1.00 49.50 198 ASN A O 1
ATOM 1605 N N . ILE A 1 199 ? -49.366 13.466 40.987 1.00 50.66 199 ILE A N 1
ATOM 1606 C CA . ILE A 1 199 ? -49.433 14.234 42.246 1.00 50.66 199 ILE A CA 1
ATOM 1607 C C . ILE A 1 199 ? -50.585 15.259 42.213 1.00 50.66 199 ILE A C 1
ATOM 1609 O O . ILE A 1 199 ? -51.127 15.622 43.251 1.00 50.66 199 ILE A O 1
ATOM 1613 N N . ALA A 1 200 ? -51.004 15.704 41.023 1.00 50.72 200 ALA A N 1
ATOM 1614 C CA . ALA A 1 200 ? -52.081 16.684 40.851 1.00 50.72 200 ALA A CA 1
ATOM 1615 C C . ALA A 1 200 ? -53.507 16.089 40.883 1.00 50.72 200 ALA A C 1
ATOM 1617 O O . ALA A 1 200 ? -54.470 16.851 40.887 1.00 50.72 200 ALA A O 1
ATOM 1618 N N . ASN A 1 201 ? -53.651 14.758 40.901 1.00 49.25 201 ASN A N 1
ATOM 1619 C CA . ASN A 1 201 ? -54.943 14.059 40.834 1.00 49.25 201 ASN A CA 1
ATOM 1620 C C . ASN A 1 201 ? -55.261 13.221 42.086 1.00 49.25 201 ASN A C 1
ATOM 1622 O O . ASN A 1 201 ? -56.147 12.370 42.030 1.00 49.25 201 ASN A O 1
ATOM 1626 N N . ASP A 1 202 ? -54.560 13.444 43.202 1.00 44.47 202 ASP A N 1
ATOM 1627 C CA . ASP A 1 202 ? -54.869 12.765 44.461 1.00 44.47 202 ASP A CA 1
ATOM 1628 C C . ASP A 1 202 ? -56.131 13.390 45.105 1.00 44.47 202 ASP A C 1
ATOM 1630 O O . ASP A 1 202 ? -56.103 14.575 45.463 1.00 44.47 202 ASP A O 1
ATOM 1634 N N . PRO A 1 203 ? -57.264 12.667 45.234 1.00 48.47 203 PRO A N 1
ATOM 1635 C CA . PRO A 1 203 ? -58.537 13.248 45.674 1.00 48.47 203 PRO A CA 1
ATOM 1636 C C . PRO A 1 203 ? -58.564 13.714 47.138 1.00 48.47 203 PRO A C 1
ATOM 1638 O O . PRO A 1 203 ? -59.543 14.335 47.552 1.00 48.47 203 PRO A O 1
ATOM 1641 N N . GLU A 1 204 ? -57.530 13.437 47.938 1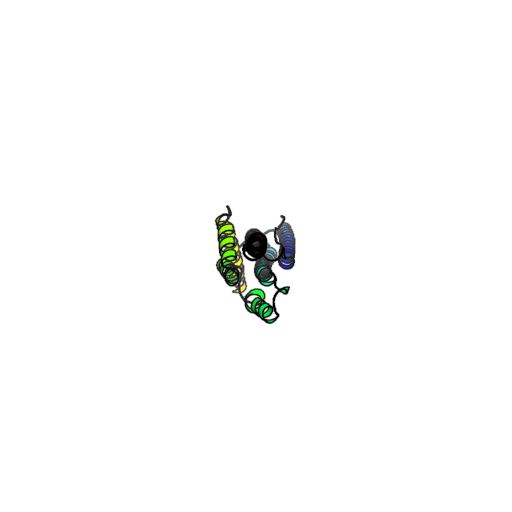.00 51.59 204 GLU A N 1
ATOM 1642 C CA . GLU A 1 204 ? -57.538 13.735 49.378 1.00 51.59 204 GLU A CA 1
ATOM 1643 C C . GLU A 1 204 ? -57.079 15.151 49.763 1.00 51.59 204 GLU A C 1
ATOM 1645 O O . GLU A 1 204 ? -57.251 15.542 50.917 1.00 51.59 204 GLU A O 1
ATOM 1650 N N . ASN A 1 205 ? -56.566 15.974 48.840 1.00 48.75 205 ASN A N 1
ATOM 1651 C CA . ASN A 1 205 ? -56.036 17.296 49.215 1.00 48.75 205 ASN A CA 1
ATOM 1652 C C . ASN A 1 205 ? -57.010 18.477 49.034 1.00 48.75 205 ASN A C 1
ATOM 1654 O O . ASN A 1 205 ? -56.607 19.628 49.185 1.00 48.75 205 ASN A O 1
ATOM 1658 N N . ASN A 1 206 ? -58.290 18.220 48.732 1.00 47.38 206 ASN A N 1
ATOM 1659 C CA . ASN A 1 206 ? -59.290 19.277 48.510 1.00 47.38 206 ASN A CA 1
ATOM 1660 C C . ASN A 1 206 ? -60.376 19.352 49.599 1.00 47.38 206 ASN A C 1
ATOM 1662 O O . ASN A 1 206 ? -61.497 19.781 49.339 1.00 47.38 206 ASN A O 1
ATOM 1666 N N . LEU A 1 207 ? -60.048 18.940 50.830 1.00 49.34 207 LEU A N 1
ATOM 1667 C CA . LEU A 1 207 ? -60.957 19.009 51.981 1.00 49.34 207 LEU A CA 1
ATOM 1668 C C . LEU A 1 207 ? -60.354 19.759 53.181 1.00 49.34 207 LEU A C 1
ATOM 1670 O O . LEU A 1 207 ? -60.462 19.315 54.319 1.00 49.34 207 LEU A O 1
ATOM 1674 N N . ARG A 1 208 ? -59.704 20.906 52.947 1.00 50.75 208 ARG A N 1
ATOM 1675 C CA . ARG A 1 208 ? -59.370 21.890 53.999 1.00 50.75 208 ARG A CA 1
ATOM 1676 C C .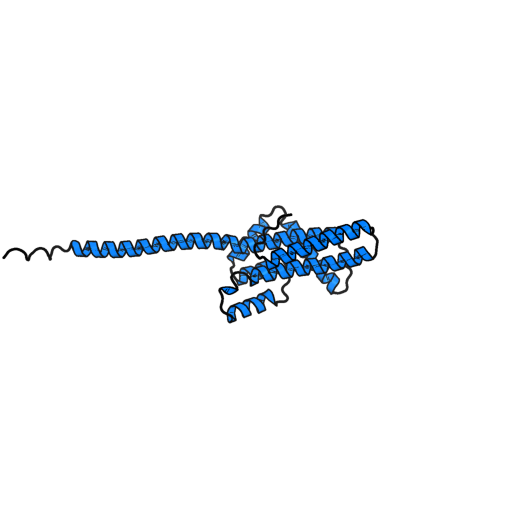 ARG A 1 208 ? -59.375 23.321 53.459 1.00 50.75 208 ARG A C 1
ATOM 1678 O O . ARG A 1 208 ? -58.372 24.022 53.510 1.00 50.75 208 ARG A O 1
ATOM 1685 N N . ALA A 1 209 ? -60.515 23.747 52.940 1.00 50.19 209 ALA A N 1
ATOM 1686 C CA . ALA A 1 209 ? -60.792 25.156 52.693 1.00 50.19 209 ALA A CA 1
ATOM 1687 C C . ALA A 1 209 ? -62.299 25.374 52.824 1.00 50.19 209 ALA A C 1
ATOM 1689 O O . ALA A 1 209 ? -62.969 25.525 51.820 1.00 50.19 209 ALA A O 1
ATOM 1690 N N . ASP A 1 210 ? -62.815 25.239 54.047 1.00 47.34 210 ASP A N 1
ATOM 1691 C CA . ASP A 1 210 ? -64.073 25.836 54.513 1.00 47.34 210 ASP A CA 1
ATOM 1692 C C . ASP A 1 210 ? -64.239 25.473 55.995 1.00 47.34 210 ASP A C 1
ATOM 1694 O O . ASP A 1 210 ? -64.762 24.409 56.321 1.00 47.34 210 ASP A O 1
ATOM 1698 N N . LEU A 1 211 ? -63.689 26.324 56.871 1.00 42.53 211 LEU A N 1
ATOM 1699 C CA . LEU A 1 211 ? -64.108 26.617 58.253 1.00 42.53 211 LEU A CA 1
ATOM 1700 C C . LEU A 1 211 ? -63.299 27.813 58.776 1.00 42.53 211 LEU A C 1
ATOM 1702 O O . LEU A 1 211 ? -62.050 27.752 58.703 1.00 42.53 211 LEU A O 1
#

Foldseek 3Di:
DDFPDDQPVLVVLLVVLLVLLVVLVVVCVVPDVPDPVQQVSLLVLLCSLQVSLLQSLLSLLLVVCLVVDDPVVNVVSCVVGVVDPQGDALVSLLVSLVVPPNQLSVQLVVLLVPDPCNVVLNVLSVLSVVQNVCVVVPHRDPDGSVSSSVSSVSSSVSSSSSNCSVVVVVVVVVVVVVVVVVVVVVVVVVVVVVVVVVVVPDPPPPPPDDD

Radius of gyration: 27.95 Å; chains: 1; bounding box: 85×40×83 Å

Secondary structure (DSSP, 8-state):
-------HHHHHHHHHHHHHHHHHHHHHHHH-TTSHHHHHHHHHHHHHHHHHHHHHHHHHHHHTTGGGS-HHHHHHHIIIIITS-----HHHHHHHHHHH-HHHHHHHHHHHHTSTTHHHHHHHHHHHHHHHHHHHTT------HHHHHHHHHHHHHHHHHHHHHHHHHHHHHHHHHHHHHHHHHHHHHHHHHHHHHHHTT-GGGSS-S--

Sequence (211 aa):
MAFNIVNNNAKNSIIDCLKELESIEKMIESSGPTTTIVKYLTRYSIIRTCGTIEYSFKTIISDHKYDQHSEQIQRFIDEKFRNSSMNPNYDNICKALGSFDNNWCNNFKDKIKNDPHSNKLRDSLKSLNRARNDFAHGKSPTVSFQYIFDYFIDSVAIIQKMESSILELEATNTNIGLTKSNDRDNTFSDLVNNSQRNIANDPENNLRADL